Protein AF-A0A0G0Q7H5-F1 (afdb_monomer_lite)

Secondary structure (DSSP, 8-state):
-B--HHHHHHHHHHHHHHHHHTPPEEEE--B---EEE-TTS-EEE--SSS-EEEE-TTS-EEEE-HHHHHHHHHHHTHHHHHHHHTT--EEEEEEE-GGGGGSSSS------HHHHHHHHHHHHHHHHHTT-EEEEEEHHHHH--GGGSHHHHHHHHHHHTT-SEETTEEHHHHHHHHHHHHHHHHH-TTS-GGGGSHHHHHHHHHHHHHHHHHHHHHHHHHHHHTT-SEEEEEEETT-HHHHHHHHT-TTEEEEEE-

Foldseek 3Di:
DDFDPLLVVLVVQLQVLCVVPVFAAEEEEEDEFDWFAACVRDIATPLALAFDWGQFVVRDIDTDHSVVVLVVVVQSCVVVLVSQQVPRAYEYEYEYALLLLVLDPDDSPHDNPSNQVNVQVSVCVVCVVRRYHYDYHHCCVQLNNLVPDPQLVVLLVCLVVLPQDDLNDGVVNLLVQLVVLLVVQCPDPRHDPVSNDSVNSSSSSSNLLSSLLSSLVSQVVVCVVVVGSAYEYEDEQVPPSSCSNNVSNVRYRYHYDD

pLDDT: mean 84.96, std 10.07, range [47.44, 97.0]

Structure (mmCIF, N/CA/C/O backbone):
data_AF-A0A0G0Q7H5-F1
#
_entry.id   AF-A0A0G0Q7H5-F1
#
loop_
_atom_site.group_PDB
_atom_site.id
_atom_site.type_symbol
_atom_site.label_atom_id
_atom_site.label_alt_id
_atom_site.label_comp_id
_atom_site.label_asym_id
_atom_site.label_entity_id
_atom_site.label_seq_id
_atom_site.pdbx_PDB_ins_code
_atom_site.Cartn_x
_atom_site.Cartn_y
_atom_site.Cartn_z
_atom_site.occupancy
_atom_site.B_iso_or_equiv
_atom_site.auth_seq_id
_atom_site.auth_comp_id
_atom_site.auth_asym_id
_atom_site.auth_atom_id
_atom_site.pdbx_PDB_model_num
ATOM 1 N N . MET A 1 1 ? 5.242 -9.799 12.263 1.00 65.06 1 MET A N 1
ATOM 2 C CA . MET A 1 1 ? 4.927 -8.368 12.109 1.00 65.06 1 MET A CA 1
ATOM 3 C C . MET A 1 1 ? 5.777 -7.555 13.061 1.00 65.06 1 MET A C 1
ATOM 5 O O . MET A 1 1 ? 5.968 -7.982 14.195 1.00 65.06 1 MET A O 1
ATOM 9 N N . GLU A 1 2 ? 6.301 -6.429 12.594 1.00 70.69 2 GLU A N 1
ATOM 10 C CA . GLU A 1 2 ? 7.141 -5.504 13.360 1.00 70.69 2 GLU A CA 1
ATOM 11 C C . GLU A 1 2 ? 6.500 -4.104 13.326 1.00 70.69 2 GLU A C 1
ATOM 13 O O . GLU A 1 2 ? 5.853 -3.741 12.347 1.00 70.69 2 GLU A O 1
ATOM 18 N N . PHE A 1 3 ? 6.628 -3.343 14.415 1.00 66.31 3 PHE A N 1
ATOM 19 C CA . PHE A 1 3 ? 6.167 -1.954 14.526 1.00 66.31 3 PHE A CA 1
ATOM 20 C C . PHE A 1 3 ? 7.372 -1.070 14.833 1.00 66.31 3 PHE A C 1
ATOM 22 O O . PHE A 1 3 ? 8.252 -1.482 15.597 1.00 66.31 3 PHE A O 1
ATOM 29 N N . THR A 1 4 ? 7.372 0.181 14.371 1.00 65.00 4 THR A N 1
ATOM 30 C CA . THR A 1 4 ? 8.245 1.181 14.995 1.00 65.00 4 THR A CA 1
ATOM 31 C C . THR A 1 4 ? 7.765 1.419 16.442 1.00 65.00 4 THR A C 1
ATOM 33 O O . THR A 1 4 ? 6.553 1.433 16.695 1.00 65.00 4 THR A O 1
ATOM 36 N N . PRO A 1 5 ? 8.664 1.584 17.436 1.00 62.31 5 PRO A N 1
ATOM 37 C CA . PRO A 1 5 ? 8.265 1.662 18.847 1.00 62.31 5 PRO A CA 1
ATOM 38 C C . PRO A 1 5 ? 7.214 2.740 19.158 1.00 62.31 5 PRO A C 1
ATOM 40 O O . PRO A 1 5 ? 6.341 2.522 19.995 1.00 62.31 5 PRO A O 1
ATOM 43 N N . SER A 1 6 ? 7.254 3.880 18.459 1.00 67.81 6 SER A N 1
ATOM 44 C CA . SER A 1 6 ? 6.277 4.968 18.607 1.00 67.81 6 SER A CA 1
ATOM 45 C C . SER A 1 6 ? 4.910 4.644 17.995 1.00 67.81 6 SER A C 1
ATOM 47 O O . SER A 1 6 ? 3.891 5.099 18.512 1.00 67.81 6 SER A O 1
ATOM 49 N N . LYS A 1 7 ? 4.858 3.839 16.927 1.00 85.38 7 LYS A N 1
ATOM 50 C CA . LYS A 1 7 ? 3.608 3.450 16.258 1.00 85.38 7 LYS A CA 1
ATOM 51 C C . LYS A 1 7 ? 2.936 2.243 16.901 1.00 85.38 7 LYS A C 1
ATOM 53 O O . LYS A 1 7 ? 1.718 2.118 16.804 1.00 85.38 7 LYS A O 1
ATOM 58 N N . LYS A 1 8 ? 3.689 1.410 17.628 1.00 87.81 8 LYS A N 1
ATOM 59 C CA . LYS A 1 8 ? 3.124 0.319 18.436 1.00 87.81 8 LYS A CA 1
ATOM 60 C C . LYS A 1 8 ? 2.164 0.846 19.505 1.00 87.81 8 LYS A C 1
ATOM 62 O O . LYS A 1 8 ? 1.015 0.424 19.543 1.00 87.81 8 LYS A O 1
ATOM 67 N N . ALA A 1 9 ? 2.616 1.800 20.322 1.00 89.56 9 ALA A N 1
ATOM 68 C CA . ALA A 1 9 ? 1.793 2.387 21.383 1.00 89.56 9 ALA A CA 1
ATOM 69 C C . ALA A 1 9 ? 0.537 3.081 20.822 1.00 89.56 9 ALA A C 1
ATOM 71 O O . ALA A 1 9 ? -0.543 3.003 21.406 1.00 89.56 9 ALA A O 1
ATOM 72 N N . LEU A 1 10 ? 0.670 3.720 19.654 1.00 92.81 10 LEU A N 1
ATOM 73 C CA . LEU A 1 10 ? -0.456 4.311 18.936 1.00 92.81 10 LEU A CA 1
ATOM 74 C C . LEU A 1 10 ? -1.485 3.248 18.532 1.00 92.81 10 LEU A C 1
ATOM 76 O O . LEU A 1 10 ? -2.667 3.390 18.834 1.00 92.81 10 LEU A O 1
ATOM 80 N N . PHE A 1 11 ? -1.043 2.156 17.910 1.00 94.00 11 PHE A N 1
ATOM 81 C CA . PHE A 1 11 ? -1.936 1.073 17.512 1.00 94.00 11 PHE A CA 1
ATOM 82 C C . PHE A 1 11 ? -2.615 0.388 18.705 1.00 94.00 11 PHE A C 1
ATOM 84 O O . PHE A 1 11 ? -3.816 0.135 18.669 1.00 94.00 11 PHE A O 1
ATOM 91 N N . GLU A 1 12 ? -1.878 0.152 19.793 1.00 93.94 12 GLU A N 1
ATOM 92 C CA . GLU A 1 12 ? -2.443 -0.370 21.042 1.00 93.94 12 GLU A CA 1
ATOM 93 C C . GLU A 1 12 ? -3.555 0.548 21.562 1.00 93.94 12 GLU A C 1
ATOM 95 O O . GLU A 1 12 ? -4.641 0.073 21.890 1.00 93.94 12 GLU A O 1
ATOM 100 N N . SER A 1 13 ? -3.339 1.869 21.559 1.00 94.94 13 SER A N 1
ATOM 101 C CA . SER A 1 13 ? -4.368 2.835 21.967 1.00 94.94 13 SER A CA 1
ATOM 102 C C . SER A 1 13 ? -5.628 2.784 21.095 1.00 94.94 13 SER A C 1
ATOM 104 O O . SER A 1 13 ? -6.731 2.908 21.626 1.00 94.94 13 SER A O 1
ATOM 106 N N . TYR A 1 14 ? -5.489 2.522 19.790 1.00 95.75 14 TYR A N 1
ATOM 107 C CA . TYR A 1 14 ? -6.627 2.323 18.888 1.00 95.75 14 TYR A CA 1
ATOM 108 C C . TYR A 1 14 ? -7.411 1.062 19.228 1.00 95.75 14 TYR A C 1
ATOM 110 O O . TYR A 1 14 ? -8.638 1.107 19.263 1.00 95.75 14 TYR A O 1
ATOM 118 N N . ILE A 1 15 ? -6.720 -0.036 19.547 1.00 96.31 15 ILE A N 1
ATOM 119 C CA . ILE A 1 15 ? -7.364 -1.278 19.989 1.00 96.31 15 ILE A CA 1
ATOM 120 C C . ILE A 1 15 ? -8.154 -1.038 21.282 1.00 96.31 15 ILE A C 1
ATOM 122 O O . ILE A 1 15 ? -9.326 -1.404 21.364 1.00 96.31 15 ILE A O 1
ATOM 126 N N . TYR A 1 16 ? -7.552 -0.378 22.277 1.00 96.12 16 TYR A N 1
ATOM 127 C CA . TYR A 1 16 ? -8.248 -0.051 23.525 1.00 96.12 16 TYR A CA 1
ATOM 128 C C . TYR A 1 16 ? -9.466 0.845 23.285 1.00 96.12 16 TYR A C 1
ATOM 130 O O . TYR A 1 16 ? -10.541 0.584 23.822 1.00 96.12 16 TYR A O 1
ATOM 138 N N . HIS A 1 17 ? -9.321 1.890 22.467 1.00 95.56 17 HIS A N 1
ATOM 139 C CA . HIS A 1 17 ? -10.422 2.795 22.155 1.00 95.56 17 HIS A CA 1
ATOM 140 C C . HIS A 1 17 ? -11.560 2.087 21.409 1.00 95.56 17 HIS A C 1
ATOM 142 O O . HIS A 1 17 ? -12.730 2.315 21.718 1.00 95.56 17 HIS A O 1
ATOM 148 N N . SER A 1 18 ? -11.218 1.186 20.488 1.00 97.00 18 SER A N 1
ATOM 149 C CA . SER A 1 18 ? -12.162 0.362 19.736 1.00 97.00 18 SER A CA 1
ATOM 150 C C . SER A 1 18 ? -13.018 -0.505 20.654 1.00 97.00 18 SER A C 1
ATOM 152 O O . SER A 1 18 ? -14.242 -0.437 20.590 1.00 97.00 18 SER A O 1
ATOM 154 N N . LEU A 1 19 ? -12.393 -1.220 21.592 1.00 95.62 19 LEU A N 1
ATOM 155 C CA . LEU A 1 19 ? -13.105 -2.052 22.568 1.00 95.62 19 LEU A CA 1
ATOM 156 C C . LEU A 1 19 ? -14.008 -1.238 23.508 1.00 95.62 19 LEU A C 1
ATOM 158 O O . LEU A 1 19 ? -15.060 -1.717 23.918 1.00 95.62 19 LEU A O 1
ATOM 162 N N . LEU A 1 20 ? -13.610 -0.012 23.864 1.00 96.44 20 LEU A N 1
ATOM 163 C CA . LEU A 1 20 ? -14.388 0.853 24.759 1.00 96.44 20 LEU A CA 1
ATOM 164 C C . LEU A 1 20 ? -15.588 1.519 24.079 1.00 96.44 20 LEU A C 1
ATOM 166 O O . LEU A 1 20 ? -16.558 1.855 24.755 1.00 96.44 20 LEU A O 1
ATOM 170 N N . THR A 1 21 ? -15.500 1.771 22.773 1.00 95.38 21 THR A N 1
ATOM 171 C CA . THR A 1 21 ? -16.494 2.565 22.030 1.00 95.38 21 THR A CA 1
ATOM 172 C C . THR A 1 21 ? -17.272 1.775 20.987 1.00 95.38 21 THR A C 1
ATOM 174 O O . THR A 1 21 ? -18.175 2.336 20.374 1.00 95.38 21 THR A O 1
ATOM 177 N N . ASP A 1 22 ? -16.928 0.502 20.787 1.00 95.00 22 ASP A N 1
ATOM 178 C CA . ASP A 1 22 ? -17.455 -0.368 19.729 1.00 95.00 22 ASP A CA 1
ATOM 179 C C . ASP A 1 22 ? -17.264 0.207 18.308 1.00 95.00 22 ASP A C 1
ATOM 181 O O . ASP A 1 22 ? -17.992 -0.097 17.364 1.00 95.00 22 ASP A O 1
ATOM 185 N N . LYS A 1 23 ? -16.255 1.070 18.141 1.00 95.81 23 LYS A N 1
ATOM 186 C CA . LYS A 1 23 ? -15.866 1.638 16.845 1.00 95.81 23 LYS A CA 1
ATOM 187 C C . LYS A 1 23 ? -14.756 0.802 16.222 1.00 95.81 23 LYS A C 1
ATOM 189 O O . LYS A 1 23 ? -13.846 0.389 16.941 1.00 95.81 23 LYS A O 1
ATOM 194 N N . PRO A 1 24 ? -14.758 0.569 14.900 1.00 96.44 24 PRO A N 1
ATOM 195 C CA . PRO A 1 24 ? -13.752 -0.275 14.277 1.00 96.44 24 PRO A CA 1
ATOM 196 C C . PRO A 1 24 ? -12.367 0.371 14.272 1.00 96.44 24 PRO A C 1
ATOM 198 O O . PRO A 1 24 ? -12.248 1.584 14.115 1.00 96.44 24 PRO A O 1
ATOM 201 N N . VAL A 1 25 ? -11.310 -0.434 14.377 1.00 97.00 25 VAL A N 1
ATOM 202 C CA . VAL A 1 25 ? -9.982 -0.032 13.892 1.00 97.00 25 VAL A CA 1
ATOM 203 C C . VAL A 1 25 ? -9.930 -0.323 12.396 1.00 97.00 25 VAL A C 1
ATOM 205 O O . VAL A 1 25 ? -10.145 -1.465 11.979 1.00 97.00 25 VAL A O 1
ATOM 208 N N . ARG A 1 26 ? -9.637 0.698 11.584 1.00 96.81 26 ARG A N 1
ATOM 209 C CA . ARG A 1 26 ? -9.474 0.521 10.140 1.00 96.81 26 ARG A CA 1
ATOM 210 C C . ARG A 1 26 ? -8.042 0.130 9.803 1.00 96.81 26 ARG A C 1
ATOM 212 O O . ARG A 1 26 ? -7.109 0.859 10.131 1.00 96.81 26 ARG A O 1
ATOM 219 N N . ILE A 1 27 ? -7.872 -0.981 9.098 1.00 95.88 27 ILE A N 1
ATOM 220 C CA . ILE A 1 27 ? -6.575 -1.465 8.628 1.00 95.88 27 ILE A CA 1
ATOM 221 C C . ILE A 1 27 ? -6.550 -1.407 7.100 1.00 95.88 27 ILE A C 1
ATOM 223 O O . ILE A 1 27 ? -7.353 -2.055 6.432 1.00 95.88 27 ILE A O 1
ATOM 227 N N . TYR A 1 28 ? -5.622 -0.633 6.548 1.00 95.00 28 TYR A N 1
ATOM 228 C CA . TYR A 1 28 ? -5.333 -0.616 5.121 1.00 95.00 28 TYR A CA 1
ATOM 229 C C . TYR A 1 28 ? -4.336 -1.722 4.781 1.00 95.00 28 TYR A C 1
ATOM 231 O O . TYR A 1 28 ? -3.244 -1.755 5.348 1.00 95.00 28 TYR A O 1
ATOM 239 N N . ILE A 1 29 ? -4.711 -2.609 3.859 1.00 94.00 29 ILE A N 1
ATOM 240 C CA . ILE A 1 29 ? -3.848 -3.681 3.339 1.00 94.00 29 ILE A CA 1
ATOM 241 C C . ILE A 1 29 ? -3.757 -3.517 1.816 1.00 94.00 29 ILE A C 1
ATOM 243 O O . ILE A 1 29 ? -4.637 -3.999 1.101 1.00 94.00 29 ILE A O 1
ATOM 247 N N . PRO A 1 30 ? -2.772 -2.758 1.304 1.00 91.50 30 PRO A N 1
ATOM 248 C CA . PRO A 1 30 ? -2.626 -2.525 -0.129 1.00 91.50 30 PRO A CA 1
ATOM 249 C C . PRO A 1 30 ? -2.354 -3.817 -0.903 1.00 91.50 30 PRO A C 1
ATOM 251 O O . PRO A 1 30 ? -1.502 -4.604 -0.511 1.00 91.50 30 PRO A O 1
ATOM 254 N N . ILE A 1 31 ? -3.037 -4.005 -2.033 1.00 90.12 31 ILE A N 1
ATOM 255 C CA . ILE A 1 31 ? -2.877 -5.171 -2.909 1.00 90.12 31 ILE A CA 1
ATOM 256 C C . ILE A 1 31 ? -2.237 -4.721 -4.219 1.00 90.12 31 ILE A C 1
ATOM 258 O O . ILE A 1 31 ? -2.867 -4.060 -5.049 1.00 90.12 31 ILE A O 1
ATOM 262 N N . CYS A 1 32 ? -0.979 -5.099 -4.427 1.00 84.31 32 CYS A N 1
ATOM 263 C CA . CYS A 1 32 ? -0.274 -4.818 -5.674 1.00 84.31 32 CYS A CA 1
ATOM 264 C C . CYS A 1 32 ? -0.842 -5.637 -6.842 1.00 84.31 32 CYS A C 1
ATOM 266 O O . CYS A 1 32 ? -1.148 -6.828 -6.717 1.00 84.31 32 CYS A O 1
ATOM 268 N N . LEU A 1 33 ? -0.915 -5.014 -8.020 1.00 81.88 33 LEU A N 1
ATOM 269 C CA . LEU A 1 33 ? -1.339 -5.699 -9.236 1.00 81.88 33 LEU A CA 1
ATOM 270 C C . LEU A 1 33 ? -0.295 -6.722 -9.676 1.00 81.88 33 LEU A C 1
ATOM 272 O O . LEU A 1 33 ? 0.876 -6.411 -9.926 1.00 81.88 33 LEU A O 1
ATOM 276 N N . ARG A 1 34 ? -0.740 -7.962 -9.875 1.00 75.81 34 ARG A N 1
ATOM 277 C CA . ARG A 1 34 ? 0.121 -8.996 -10.439 1.00 75.81 34 ARG A CA 1
ATOM 278 C C . ARG A 1 34 ? 0.167 -8.859 -11.943 1.00 75.81 34 ARG A C 1
ATOM 280 O O . ARG A 1 34 ? -0.813 -9.120 -12.633 1.00 75.81 34 ARG A O 1
ATOM 287 N N . HIS A 1 35 ? 1.345 -8.533 -12.448 1.00 75.38 35 HIS A N 1
ATOM 288 C CA . HIS A 1 35 ? 1.594 -8.500 -13.876 1.00 75.38 35 HIS A CA 1
ATOM 289 C C . HIS A 1 35 ? 2.693 -9.479 -14.299 1.00 75.38 35 HIS A C 1
ATOM 291 O O . HIS A 1 35 ? 3.482 -10.000 -13.497 1.00 75.38 35 HIS A O 1
ATOM 297 N N . TYR A 1 36 ? 2.712 -9.785 -15.586 1.00 74.50 36 TYR A N 1
ATOM 298 C CA . TYR A 1 36 ? 3.775 -10.512 -16.265 1.00 74.50 36 TYR A CA 1
ATOM 299 C C . TYR A 1 36 ? 4.034 -9.872 -17.630 1.00 74.50 36 TYR A C 1
ATOM 301 O O . TYR A 1 36 ? 3.254 -9.035 -18.083 1.00 74.50 36 TYR A O 1
ATOM 309 N N . TYR A 1 37 ? 5.138 -10.264 -18.261 1.00 74.06 37 TYR A N 1
ATOM 310 C CA . TYR A 1 37 ? 5.452 -9.902 -19.639 1.00 74.06 37 TYR A CA 1
ATOM 311 C C . TYR A 1 37 ? 5.327 -11.155 -20.497 1.00 74.06 37 TYR A C 1
ATOM 313 O O . TYR A 1 37 ? 5.905 -12.193 -20.160 1.00 74.06 37 TYR A O 1
ATOM 321 N N . ASP A 1 38 ? 4.525 -11.078 -21.554 1.00 72.69 38 ASP A N 1
ATOM 322 C CA . ASP A 1 38 ? 4.390 -12.174 -22.510 1.00 72.69 38 ASP A CA 1
ATOM 323 C C . ASP A 1 38 ? 5.581 -12.218 -23.486 1.00 72.69 38 ASP A C 1
ATOM 325 O O . ASP A 1 38 ? 6.506 -11.405 -23.417 1.00 72.69 38 ASP A O 1
ATOM 329 N N . SER A 1 39 ? 5.584 -13.183 -24.408 1.00 72.81 39 SER A N 1
ATOM 330 C CA . SER A 1 39 ? 6.667 -13.367 -25.383 1.00 72.81 39 SER A CA 1
ATOM 331 C C . SER A 1 39 ? 6.856 -12.195 -26.354 1.00 72.81 39 SER A C 1
ATOM 333 O O . SER A 1 39 ? 7.874 -12.147 -27.039 1.00 72.81 39 SER A O 1
ATOM 335 N N . THR A 1 40 ? 5.901 -11.263 -26.440 1.00 72.81 40 THR A N 1
ATOM 336 C CA . THR A 1 40 ? 6.038 -10.021 -27.222 1.00 72.81 40 THR A CA 1
ATOM 337 C C . THR A 1 40 ? 6.617 -8.868 -26.402 1.00 72.81 40 THR A C 1
ATOM 339 O O . THR A 1 40 ? 6.921 -7.809 -26.944 1.00 72.81 40 THR A O 1
ATOM 342 N N . GLY A 1 41 ? 6.814 -9.075 -25.097 1.00 69.75 41 GLY A N 1
ATOM 343 C CA . GLY A 1 41 ? 7.207 -8.033 -24.156 1.00 69.75 41 GLY A CA 1
ATOM 344 C C . GLY A 1 41 ? 6.056 -7.135 -23.721 1.00 69.75 41 GLY A C 1
ATOM 345 O O . GLY A 1 41 ? 6.300 -6.162 -23.005 1.00 69.75 41 GLY A O 1
ATOM 346 N N . GLU A 1 42 ? 4.818 -7.464 -24.096 1.00 72.88 42 GLU A N 1
ATOM 347 C CA . GLU A 1 42 ? 3.638 -6.761 -23.613 1.00 72.88 42 GLU A CA 1
ATOM 348 C C . GLU A 1 42 ? 3.321 -7.163 -22.174 1.00 72.88 42 GLU A C 1
ATOM 350 O O . GLU A 1 42 ? 3.382 -8.334 -21.784 1.00 72.88 42 GLU A O 1
ATOM 355 N N . ARG A 1 43 ? 2.977 -6.155 -21.368 1.00 73.62 43 ARG A N 1
ATOM 356 C CA . ARG A 1 43 ? 2.548 -6.353 -19.989 1.00 73.62 43 ARG A CA 1
ATOM 357 C C . ARG A 1 43 ? 1.116 -6.868 -19.972 1.00 73.62 43 ARG A C 1
ATOM 359 O O . ARG A 1 43 ? 0.243 -6.352 -20.663 1.00 73.62 43 ARG A O 1
ATOM 366 N N . ARG A 1 44 ? 0.860 -7.823 -19.094 1.00 74.38 44 ARG A N 1
ATOM 367 C CA . ARG A 1 44 ? -0.451 -8.428 -18.884 1.00 74.38 44 ARG A CA 1
ATOM 368 C C . ARG A 1 44 ? -0.718 -8.547 -17.391 1.00 74.38 44 ARG A C 1
ATOM 370 O O . ARG A 1 44 ? 0.213 -8.822 -16.634 1.00 74.38 44 ARG A O 1
ATOM 377 N N . ILE A 1 45 ? -1.961 -8.328 -16.973 1.00 75.50 45 ILE A N 1
ATOM 378 C CA . ILE A 1 45 ? -2.400 -8.553 -15.591 1.00 75.50 45 ILE A CA 1
ATOM 379 C C . ILE A 1 45 ? -2.928 -9.978 -15.479 1.00 75.50 45 ILE A C 1
ATOM 381 O O . ILE A 1 45 ? -3.568 -10.487 -16.396 1.00 75.50 45 ILE A O 1
ATOM 385 N N . ILE A 1 46 ? -2.626 -10.629 -14.363 1.00 75.25 46 ILE A N 1
ATOM 386 C CA . ILE A 1 46 ? -3.217 -11.921 -14.022 1.00 75.25 46 ILE A CA 1
ATOM 387 C C . ILE A 1 46 ? -4.602 -11.624 -13.447 1.00 75.25 46 ILE A C 1
ATOM 389 O O . ILE A 1 46 ? -4.697 -11.174 -12.308 1.00 75.25 46 ILE A O 1
ATOM 393 N N . ALA A 1 47 ? -5.641 -11.780 -14.268 1.00 68.19 47 ALA A N 1
ATOM 394 C CA . ALA A 1 47 ? -7.006 -11.352 -13.955 1.00 68.19 47 ALA A CA 1
ATOM 395 C C . ALA A 1 47 ? -7.776 -12.368 -13.097 1.00 68.19 47 ALA A C 1
ATOM 397 O O . ALA A 1 47 ? -8.525 -11.993 -12.193 1.00 68.19 47 ALA A O 1
ATOM 398 N N . ASP A 1 48 ? -7.563 -13.658 -13.342 1.00 67.56 48 ASP A N 1
ATOM 399 C CA . ASP A 1 48 ? -8.181 -14.738 -12.595 1.00 67.56 48 ASP A CA 1
ATOM 400 C C . ASP A 1 48 ? -7.217 -15.258 -11.523 1.00 67.56 48 ASP A C 1
ATOM 402 O O . ASP A 1 48 ? -6.036 -15.493 -11.772 1.00 67.56 48 ASP A O 1
ATOM 406 N N . LEU A 1 49 ? -7.704 -15.441 -10.291 1.00 74.75 49 LEU A N 1
ATOM 407 C CA . LEU A 1 49 ? -6.943 -16.004 -9.162 1.00 74.75 49 LEU A CA 1
ATOM 408 C C . LEU A 1 49 ? -6.684 -17.512 -9.346 1.00 74.75 49 LEU A C 1
ATOM 410 O O . LEU A 1 49 ? -6.905 -18.319 -8.446 1.00 74.75 49 LEU A O 1
ATOM 414 N N . LYS A 1 50 ? -6.240 -17.900 -10.542 1.00 79.62 50 LYS A N 1
ATOM 415 C CA . LYS A 1 50 ? -5.968 -19.259 -10.998 1.00 79.62 50 LYS A CA 1
ATOM 416 C C . LYS A 1 50 ? -4.510 -19.399 -11.411 1.00 79.62 50 LYS A C 1
ATOM 418 O O . LYS A 1 50 ? -3.772 -18.425 -11.571 1.00 79.62 50 LYS A O 1
ATOM 423 N N . ASP A 1 51 ? -4.080 -20.650 -11.539 1.00 82.56 51 ASP A N 1
ATOM 424 C CA . ASP A 1 51 ? -2.764 -20.952 -12.082 1.00 82.56 51 ASP A CA 1
ATOM 425 C C . ASP A 1 51 ? -2.646 -20.361 -13.484 1.00 82.56 51 ASP A C 1
ATOM 427 O O . ASP A 1 51 ? -3.397 -20.703 -14.396 1.00 82.56 51 ASP A O 1
ATOM 431 N N . PHE A 1 52 ? -1.683 -19.462 -13.638 1.00 80.06 52 PHE A N 1
ATOM 432 C CA . PHE A 1 52 ? -1.545 -18.674 -14.842 1.00 80.06 52 PHE A CA 1
ATOM 433 C C . PHE A 1 52 ? -0.376 -19.184 -15.686 1.00 80.06 52 PHE A C 1
ATOM 435 O O . PHE A 1 52 ? 0.774 -19.207 -15.234 1.00 80.06 52 PHE A O 1
ATOM 442 N N . HIS A 1 53 ? -0.675 -19.593 -16.919 1.00 83.62 53 HIS A N 1
ATOM 443 C CA . HIS A 1 53 ? 0.279 -20.176 -17.859 1.00 83.62 53 HIS A CA 1
ATOM 444 C C . HIS A 1 53 ? 0.653 -19.162 -18.941 1.00 83.62 53 HIS A C 1
ATOM 446 O O . HIS A 1 53 ? -0.219 -18.640 -19.631 1.00 83.62 53 HIS A O 1
ATOM 452 N N . TYR A 1 54 ? 1.949 -18.919 -19.143 1.00 79.75 54 TYR A N 1
ATOM 453 C CA . TYR A 1 54 ? 2.420 -18.032 -20.208 1.00 79.75 54 TYR A CA 1
ATOM 454 C C . TYR A 1 54 ? 3.781 -18.433 -20.760 1.00 79.75 54 TYR A C 1
ATOM 456 O O . TYR A 1 54 ? 4.545 -19.171 -20.138 1.00 79.75 54 TYR A O 1
ATOM 464 N N . ARG A 1 55 ? 4.082 -17.910 -21.952 1.00 78.75 55 ARG A N 1
ATOM 465 C CA . ARG A 1 55 ? 5.431 -17.926 -22.518 1.00 78.75 55 ARG A CA 1
ATOM 466 C C . ARG A 1 55 ? 6.151 -16.649 -22.110 1.00 78.75 55 ARG A C 1
ATOM 468 O O . ARG A 1 55 ? 5.639 -15.562 -22.370 1.00 78.75 55 ARG A O 1
ATOM 475 N N . ASN A 1 56 ? 7.306 -16.785 -21.468 1.00 78.88 56 ASN A N 1
ATOM 476 C CA . ASN A 1 56 ? 8.139 -15.642 -21.100 1.00 78.88 56 ASN A CA 1
ATOM 477 C C . ASN A 1 56 ? 8.917 -15.085 -22.311 1.00 78.88 56 ASN A C 1
ATOM 479 O O . ASN A 1 56 ? 8.840 -15.621 -23.419 1.00 78.88 56 ASN A O 1
ATOM 483 N N . LEU A 1 57 ? 9.705 -14.028 -22.086 1.00 70.44 57 LEU A N 1
ATOM 484 C CA . LEU A 1 57 ? 10.542 -13.378 -23.108 1.00 70.44 57 LEU A CA 1
ATOM 485 C C . LEU A 1 57 ? 11.536 -14.324 -23.800 1.00 70.44 57 LEU A C 1
ATOM 487 O O . LEU A 1 57 ? 11.891 -14.103 -24.953 1.00 70.44 57 LEU A O 1
ATOM 491 N N . ASN A 1 58 ? 11.955 -15.391 -23.117 1.00 77.38 58 ASN A N 1
ATOM 492 C CA . ASN A 1 58 ? 12.893 -16.383 -23.644 1.00 77.38 58 ASN A CA 1
ATOM 493 C C . ASN A 1 58 ? 12.177 -17.551 -24.354 1.00 77.38 58 ASN A C 1
ATOM 495 O O . ASN A 1 58 ? 12.814 -18.536 -24.723 1.00 77.38 58 ASN A O 1
ATOM 499 N N . GLY A 1 59 ? 10.850 -17.482 -24.519 1.00 78.88 59 GLY A N 1
ATOM 500 C CA . GLY A 1 59 ? 10.032 -18.538 -25.125 1.00 78.88 59 GLY A CA 1
ATOM 501 C C . GLY A 1 59 ? 9.772 -19.748 -24.218 1.00 78.88 59 GLY A C 1
ATOM 502 O O . GLY A 1 59 ? 9.127 -20.705 -24.648 1.00 78.88 59 GLY A O 1
ATOM 503 N N . GLY A 1 60 ? 10.234 -19.711 -22.967 1.00 83.44 60 GLY A N 1
ATOM 504 C CA . GLY A 1 60 ? 10.014 -20.749 -21.966 1.00 83.44 60 GLY A CA 1
ATOM 505 C C . GLY A 1 60 ? 8.578 -20.750 -21.440 1.00 83.44 60 GLY A C 1
ATOM 506 O O . GLY A 1 60 ? 7.973 -19.696 -21.238 1.00 83.44 60 GLY A O 1
ATOM 507 N N . SER A 1 61 ? 8.034 -21.945 -21.201 1.00 85.94 61 SER A N 1
ATOM 508 C CA . SER A 1 61 ? 6.720 -22.120 -20.576 1.00 85.94 61 SER A CA 1
ATOM 509 C C . SER A 1 61 ? 6.831 -21.929 -19.065 1.00 85.94 61 SER A C 1
ATOM 511 O O . SER A 1 61 ? 7.490 -22.717 -18.390 1.00 85.94 61 SER A O 1
ATOM 513 N N . VAL A 1 62 ? 6.157 -20.912 -18.531 1.00 84.31 62 VAL A N 1
ATOM 514 C CA . VAL A 1 62 ? 6.159 -20.565 -17.106 1.00 84.31 62 VAL A CA 1
ATOM 515 C C . VAL A 1 62 ? 4.745 -20.687 -16.539 1.00 84.31 62 VAL A C 1
ATOM 517 O O . VAL A 1 62 ? 3.767 -20.329 -17.195 1.00 84.31 62 VAL A O 1
ATOM 520 N N . VAL A 1 63 ? 4.641 -21.177 -15.300 1.00 84.25 63 VAL A N 1
ATOM 521 C CA . VAL A 1 63 ? 3.379 -21.254 -14.550 1.00 84.25 63 VAL A CA 1
ATOM 522 C C . VAL A 1 63 ? 3.507 -20.444 -13.267 1.00 84.25 63 VAL A C 1
ATOM 524 O O . VAL A 1 63 ? 4.339 -20.752 -12.414 1.00 84.25 63 VAL A O 1
ATOM 527 N N . LYS A 1 64 ? 2.673 -19.415 -13.106 1.00 78.31 64 LYS A N 1
ATOM 528 C CA . LYS A 1 64 ? 2.521 -18.693 -11.838 1.00 78.31 64 LYS A CA 1
ATOM 529 C C . LYS A 1 64 ? 1.386 -19.334 -11.047 1.00 78.31 64 LYS A C 1
ATOM 531 O O . LYS A 1 64 ? 0.231 -19.244 -11.445 1.00 78.31 64 LYS A O 1
ATOM 536 N N . LYS A 1 65 ? 1.723 -19.976 -9.925 1.00 80.31 65 LYS A N 1
ATOM 537 C CA . LYS A 1 65 ? 0.747 -20.639 -9.051 1.00 80.31 65 LYS A CA 1
ATOM 538 C C . LYS A 1 65 ? -0.108 -19.620 -8.298 1.00 80.31 65 LYS A C 1
ATOM 540 O O . LYS A 1 65 ? 0.451 -18.744 -7.632 1.00 80.31 65 LYS A O 1
ATOM 545 N N . ALA A 1 66 ? -1.433 -19.745 -8.372 1.00 81.06 66 ALA A N 1
ATOM 546 C CA . ALA A 1 66 ? -2.348 -18.873 -7.629 1.00 81.06 66 ALA A CA 1
ATOM 547 C C . ALA A 1 66 ? -2.288 -19.132 -6.125 1.00 81.06 66 ALA A C 1
ATOM 549 O O . ALA A 1 66 ? -2.239 -18.184 -5.347 1.00 81.06 66 ALA A O 1
ATOM 550 N N . GLY A 1 67 ? -2.189 -20.404 -5.721 1.00 82.56 67 GLY A N 1
ATOM 551 C CA . GLY A 1 67 ? -2.163 -20.788 -4.307 1.00 82.56 67 GLY A CA 1
ATOM 552 C C . GLY A 1 67 ? -1.050 -20.109 -3.502 1.00 82.56 67 GLY A C 1
ATOM 553 O O . GLY A 1 67 ? -1.271 -19.754 -2.354 1.00 82.56 67 GLY A O 1
ATOM 554 N N . LYS A 1 68 ? 0.114 -19.844 -4.114 1.00 81.56 68 LYS A N 1
ATOM 555 C CA . LYS A 1 68 ? 1.198 -19.102 -3.452 1.00 81.56 68 LYS A CA 1
ATOM 556 C C . LYS A 1 68 ? 0.800 -17.654 -3.146 1.00 81.56 68 LYS A C 1
ATOM 558 O O . LYS A 1 68 ? 1.061 -17.174 -2.057 1.00 81.56 68 LYS A O 1
ATOM 563 N N . PHE A 1 69 ? 0.163 -16.980 -4.096 1.00 83.06 69 PHE A N 1
ATOM 564 C CA . PHE A 1 69 ? -0.266 -15.596 -3.911 1.00 83.06 69 PHE A CA 1
ATOM 565 C C . PHE A 1 69 ? -1.406 -15.480 -2.897 1.00 83.06 69 PHE A C 1
ATOM 567 O O . PHE A 1 69 ? -1.381 -14.600 -2.050 1.00 83.06 69 PHE A O 1
ATOM 574 N N . LEU A 1 70 ? -2.383 -16.386 -2.961 1.00 87.50 70 LEU A N 1
ATOM 575 C CA . LEU A 1 70 ? -3.479 -16.418 -1.992 1.00 87.50 70 LEU A CA 1
ATOM 576 C C . LEU A 1 70 ? -2.974 -16.697 -0.572 1.00 87.50 70 LEU A C 1
ATOM 578 O O . LEU A 1 70 ? -3.476 -16.101 0.374 1.00 87.50 70 LEU A O 1
ATOM 582 N N . PHE A 1 71 ? -1.956 -17.549 -0.437 1.00 87.81 71 PHE A N 1
ATOM 583 C CA . PHE A 1 71 ? -1.272 -17.788 0.830 1.00 87.81 71 PHE A CA 1
ATOM 584 C C . PHE A 1 71 ? -0.565 -16.526 1.352 1.00 87.81 71 PHE A C 1
ATOM 586 O O . PHE A 1 71 ? -0.803 -16.135 2.489 1.00 87.81 71 PHE A O 1
ATOM 593 N N . GLU A 1 72 ? 0.237 -15.851 0.520 1.00 86.25 72 GLU A N 1
ATOM 594 C CA . GLU A 1 72 ? 0.908 -14.588 0.886 1.00 86.25 72 GLU A CA 1
ATOM 595 C C . GLU A 1 72 ? -0.117 -13.519 1.313 1.00 86.25 72 GLU A C 1
ATOM 597 O O . GLU A 1 72 ? 0.027 -12.884 2.357 1.00 86.25 72 GLU A O 1
ATOM 602 N N . LEU A 1 73 ? -1.217 -13.391 0.565 1.00 88.06 73 LEU A N 1
ATOM 603 C CA . LEU A 1 73 ? -2.317 -12.490 0.904 1.00 88.06 73 LEU A CA 1
ATOM 604 C C . LEU A 1 73 ? -2.981 -12.873 2.237 1.00 88.06 73 LEU A C 1
ATOM 606 O O . LEU A 1 73 ? -3.341 -12.010 3.029 1.00 88.06 73 LEU A O 1
ATOM 610 N N . GLU A 1 74 ? -3.152 -14.160 2.537 1.00 89.50 74 GLU A N 1
ATOM 611 C CA . GLU A 1 74 ? -3.707 -14.588 3.823 1.00 89.50 74 GLU A CA 1
ATOM 612 C C . GLU A 1 74 ? -2.819 -14.244 5.021 1.00 89.50 74 GLU A C 1
ATOM 614 O O . GLU A 1 74 ? -3.365 -13.991 6.105 1.00 89.50 74 GLU A O 1
ATOM 619 N N . GLU A 1 75 ? -1.496 -14.260 4.839 1.00 89.62 75 GLU A N 1
ATOM 620 C CA . GLU A 1 75 ? -0.515 -13.877 5.857 1.00 89.62 75 GLU A CA 1
ATOM 621 C C . GLU A 1 75 ? -0.568 -12.373 6.151 1.00 89.62 75 GLU A C 1
ATOM 623 O O . GLU A 1 75 ? -0.512 -11.974 7.317 1.00 89.62 75 GLU A O 1
ATOM 628 N N . GLU A 1 76 ? -0.782 -11.536 5.132 1.00 89.44 76 GLU A N 1
ATOM 629 C CA . GLU A 1 76 ? -0.980 -10.088 5.296 1.00 89.44 76 GLU A CA 1
ATOM 630 C C . GLU A 1 76 ? -2.193 -9.769 6.190 1.00 89.44 76 GLU A C 1
ATOM 632 O O . GLU A 1 76 ? -2.169 -8.847 7.009 1.00 89.44 76 GLU A O 1
ATOM 637 N N . PHE A 1 77 ? -3.241 -10.592 6.121 1.00 92.06 77 PHE A N 1
ATOM 638 C CA . PHE A 1 77 ? -4.456 -10.433 6.924 1.00 92.06 77 PHE A CA 1
ATOM 639 C C . PHE A 1 77 ? -4.348 -11.030 8.336 1.00 92.06 77 PHE A C 1
ATOM 641 O O . PHE A 1 77 ? -5.297 -10.920 9.117 1.00 92.06 77 PHE A O 1
ATOM 648 N N . ALA A 1 78 ? -3.221 -11.649 8.707 1.00 91.00 78 ALA A N 1
ATOM 649 C CA . ALA A 1 78 ? -3.087 -12.376 9.972 1.00 91.00 78 ALA A CA 1
ATOM 650 C C . ALA A 1 78 ? -3.410 -11.521 11.209 1.00 91.00 78 ALA A C 1
ATOM 652 O O . ALA A 1 78 ? -4.015 -12.021 12.158 1.00 91.00 78 ALA A O 1
ATOM 653 N N . ILE A 1 79 ? -3.070 -10.226 11.201 1.00 91.19 79 ILE A N 1
ATOM 654 C CA . ILE A 1 79 ? -3.373 -9.336 12.331 1.00 91.19 79 ILE A CA 1
ATOM 655 C C . ILE A 1 79 ? -4.859 -9.009 12.430 1.00 91.19 79 ILE A C 1
ATOM 657 O O . ILE A 1 79 ? -5.412 -9.056 13.524 1.00 91.19 79 ILE A O 1
ATOM 661 N N . ALA A 1 80 ? -5.525 -8.751 11.302 1.00 93.56 80 ALA A N 1
ATOM 662 C CA . ALA A 1 80 ? -6.966 -8.526 11.277 1.00 93.56 80 ALA A CA 1
ATOM 663 C C . ALA A 1 80 ? -7.717 -9.772 11.771 1.00 93.56 80 ALA A C 1
ATOM 665 O O . ALA A 1 80 ? -8.620 -9.651 12.596 1.00 93.56 80 ALA A O 1
ATOM 666 N N . LYS A 1 81 ? -7.279 -10.968 11.347 1.00 93.81 81 LYS A N 1
ATOM 667 C CA . LYS A 1 81 ? -7.815 -12.256 11.816 1.00 93.81 81 LYS A CA 1
ATOM 668 C C . LYS A 1 81 ? -7.647 -12.419 13.328 1.00 93.81 81 LYS A C 1
ATOM 670 O O . LYS A 1 81 ? -8.618 -12.691 14.027 1.00 93.81 81 LYS A O 1
ATOM 675 N N . ALA A 1 82 ? -6.433 -12.218 13.840 1.00 93.50 82 ALA A N 1
ATOM 676 C CA . ALA A 1 82 ? -6.145 -12.365 15.265 1.00 93.50 82 ALA A CA 1
ATOM 677 C C . ALA A 1 82 ? -6.950 -11.377 16.128 1.00 93.50 82 ALA A C 1
ATOM 679 O O . ALA A 1 82 ? -7.474 -11.756 17.172 1.00 93.50 82 ALA A O 1
ATOM 680 N N . LEU A 1 83 ? -7.084 -10.123 15.682 1.00 94.50 83 LEU A N 1
ATOM 681 C CA . LEU A 1 83 ? -7.850 -9.093 16.388 1.00 94.50 83 LEU A CA 1
ATOM 682 C C . LEU A 1 83 ? -9.363 -9.365 16.351 1.00 94.50 83 LEU A C 1
ATOM 684 O O . LEU A 1 83 ? -10.025 -9.256 17.384 1.00 94.50 83 LEU A O 1
ATOM 688 N N . GLY A 1 84 ? -9.901 -9.792 15.205 1.00 93.50 84 GLY A N 1
ATOM 689 C CA . GLY A 1 84 ? -11.309 -10.181 15.075 1.00 93.50 84 GLY A CA 1
ATOM 690 C C . GLY A 1 84 ? -11.685 -11.377 15.959 1.00 93.50 84 GLY A C 1
ATOM 691 O O . GLY A 1 84 ? -12.760 -11.392 16.562 1.00 93.50 84 GLY A O 1
ATOM 692 N N . GLN A 1 85 ? -10.774 -12.345 16.122 1.00 91.31 85 GLN A N 1
ATOM 693 C CA . GLN A 1 85 ? -10.958 -13.514 16.996 1.00 91.31 85 GLN A CA 1
ATOM 694 C C . GLN A 1 85 ? -11.052 -13.163 18.485 1.00 91.31 85 GLN A C 1
ATOM 696 O O . GLN A 1 85 ? -11.740 -13.860 19.230 1.00 91.31 85 GLN A O 1
ATOM 701 N N . ILE A 1 86 ? -10.388 -12.092 18.926 1.00 92.12 86 ILE A N 1
ATOM 702 C CA . ILE A 1 86 ? -10.465 -11.611 20.315 1.00 92.12 86 ILE A CA 1
ATOM 703 C C . ILE A 1 86 ? -11.553 -10.542 20.514 1.00 92.12 86 ILE A C 1
ATOM 705 O O . ILE A 1 86 ? -11.629 -9.935 21.580 1.00 92.12 86 ILE A O 1
ATOM 709 N N . GLY A 1 87 ? -12.401 -10.320 19.503 1.00 92.62 87 GLY A N 1
ATOM 710 C CA . GLY A 1 87 ? -13.569 -9.446 19.590 1.00 92.62 87 GLY A CA 1
ATOM 711 C C . GLY A 1 87 ? -13.286 -7.960 19.385 1.00 92.62 87 GLY A C 1
ATOM 712 O O . GLY A 1 87 ? -14.149 -7.149 19.701 1.00 92.62 87 GLY A O 1
ATOM 713 N N . VAL A 1 88 ? -12.116 -7.580 18.861 1.00 96.69 88 VAL A N 1
ATOM 714 C CA . VAL A 1 88 ? -11.870 -6.190 18.453 1.00 96.69 88 VAL A CA 1
ATOM 715 C C . VAL A 1 88 ? -12.652 -5.923 17.161 1.00 96.69 88 VAL A C 1
ATOM 717 O O . VAL A 1 88 ? -12.468 -6.663 16.192 1.00 96.69 88 VAL A O 1
ATOM 720 N N . PRO A 1 89 ? -13.499 -4.881 17.094 1.00 96.62 89 PRO A N 1
ATOM 721 C CA . PRO A 1 89 ? -14.123 -4.471 15.842 1.00 96.62 89 PRO A CA 1
ATOM 722 C C . PRO A 1 89 ? -13.057 -4.052 14.814 1.00 96.62 89 PRO A C 1
ATOM 724 O O . PRO A 1 89 ? -12.351 -3.061 15.001 1.00 96.62 89 PRO A O 1
ATOM 727 N N . ILE A 1 90 ? -12.923 -4.802 13.717 1.00 96.94 90 ILE A N 1
ATOM 728 C CA . ILE A 1 90 ? -11.952 -4.524 12.646 1.00 96.94 90 ILE A CA 1
ATOM 729 C C . ILE A 1 90 ? -12.665 -4.269 11.318 1.00 96.94 90 ILE A C 1
ATOM 731 O O . ILE A 1 90 ? -13.552 -5.022 10.905 1.00 96.94 90 ILE A O 1
ATOM 735 N N . GLU A 1 91 ? -12.212 -3.230 10.619 1.00 96.00 91 GLU A N 1
ATOM 736 C CA . GLU A 1 91 ? -12.545 -2.964 9.222 1.00 96.00 91 GLU A CA 1
ATOM 737 C C . GLU A 1 91 ? -11.265 -2.982 8.384 1.00 96.00 91 GLU A C 1
ATOM 739 O O . GLU A 1 91 ? -10.370 -2.163 8.571 1.00 96.00 91 GLU A O 1
ATOM 744 N N . VAL A 1 92 ? -11.169 -3.908 7.440 1.00 96.12 92 VAL A N 1
ATOM 745 C CA . VAL A 1 92 ? -10.086 -3.956 6.465 1.00 96.12 92 VAL A CA 1
ATOM 746 C C . VAL A 1 92 ? -10.530 -3.267 5.182 1.00 96.12 92 VAL A C 1
ATOM 748 O O . VAL A 1 92 ? -11.528 -3.655 4.574 1.00 96.12 92 VAL A O 1
ATOM 751 N N . VAL A 1 93 ? -9.745 -2.285 4.744 1.00 95.56 93 VAL A N 1
ATOM 752 C CA . VAL A 1 93 ? -9.841 -1.708 3.401 1.00 95.56 93 VAL A CA 1
ATOM 753 C C . VAL A 1 93 ? -8.622 -2.168 2.616 1.00 95.56 93 VAL A C 1
ATOM 755 O O . VAL A 1 93 ? -7.490 -1.847 2.967 1.00 95.56 93 VAL A O 1
ATOM 758 N N . ALA A 1 94 ? -8.854 -2.921 1.551 1.00 95.31 94 ALA A N 1
ATOM 759 C CA . ALA A 1 94 ? -7.822 -3.495 0.709 1.00 95.31 94 ALA A CA 1
ATOM 760 C C . ALA A 1 94 ? -7.786 -2.778 -0.650 1.00 95.31 94 ALA A C 1
ATOM 762 O O . ALA A 1 94 ? -8.492 -3.180 -1.582 1.00 95.31 94 ALA A O 1
ATOM 763 N N . PRO A 1 95 ? -7.038 -1.664 -0.769 1.00 94.00 95 PRO A N 1
ATOM 764 C CA . PRO A 1 95 ? -6.944 -0.943 -2.024 1.00 94.00 95 PRO A CA 1
ATOM 765 C C . PRO A 1 95 ? -6.081 -1.713 -3.021 1.00 94.00 95 PRO A C 1
ATOM 767 O O . PRO A 1 95 ? -4.930 -2.038 -2.739 1.00 94.00 95 PRO A O 1
ATOM 770 N N . ILE A 1 96 ? -6.614 -1.952 -4.213 1.00 92.56 96 ILE A N 1
ATOM 771 C CA . ILE A 1 96 ? -5.852 -2.451 -5.354 1.00 92.56 96 ILE A CA 1
ATOM 772 C C . ILE A 1 96 ? -5.037 -1.290 -5.905 1.00 92.56 96 ILE A C 1
ATOM 774 O O . ILE A 1 96 ? -5.609 -0.261 -6.260 1.00 92.56 96 ILE A O 1
ATOM 778 N N . MET A 1 97 ? -3.717 -1.452 -5.988 1.00 89.81 97 MET A N 1
ATOM 779 C CA . MET A 1 97 ? -2.752 -0.399 -6.339 1.00 89.81 97 MET A CA 1
ATOM 780 C C . MET A 1 97 ? -2.728 -0.092 -7.847 1.00 89.81 97 MET A C 1
ATOM 782 O O . MET A 1 97 ? -1.691 -0.042 -8.496 1.00 89.81 97 MET A O 1
ATOM 786 N N . ASP A 1 98 ? -3.901 0.122 -8.429 1.00 88.31 98 ASP A N 1
ATOM 787 C CA . ASP A 1 98 ? -4.118 0.386 -9.850 1.00 88.31 98 ASP A CA 1
ATOM 788 C C . ASP A 1 98 ? -3.580 1.728 -10.351 1.00 88.31 98 ASP A C 1
ATOM 790 O O . ASP A 1 98 ? -3.322 1.881 -11.545 1.00 88.31 98 ASP A O 1
ATOM 794 N N . HIS A 1 99 ? -3.293 2.673 -9.456 1.00 86.31 99 HIS A N 1
ATOM 795 C CA . HIS A 1 99 ? -2.539 3.876 -9.806 1.00 86.31 99 HIS A CA 1
ATOM 796 C C . HIS A 1 99 ? -1.110 3.562 -10.290 1.00 86.31 99 HIS A C 1
ATOM 798 O O . HIS A 1 99 ? -0.549 4.364 -11.038 1.00 86.31 99 HIS A O 1
ATOM 804 N N . GLU A 1 100 ? -0.532 2.400 -9.948 1.00 81.25 100 GLU A N 1
ATOM 805 C CA . GLU A 1 100 ? 0.754 1.938 -10.498 1.00 81.25 100 GLU A CA 1
ATOM 806 C C . GLU A 1 100 ? 0.692 1.750 -12.022 1.00 81.25 100 GLU A C 1
ATOM 808 O O . GLU A 1 100 ? 1.710 1.780 -12.706 1.00 81.25 100 GLU A O 1
ATOM 813 N N . LEU A 1 101 ? -0.499 1.600 -12.609 1.00 80.25 101 LEU A N 1
ATOM 814 C CA . LEU A 1 101 ? -0.638 1.536 -14.063 1.00 80.25 101 LEU A CA 1
ATOM 815 C C . LEU A 1 101 ? -0.337 2.883 -14.737 1.00 80.25 101 LEU A C 1
ATOM 817 O O . LEU A 1 101 ? 0.012 2.892 -15.916 1.00 80.25 101 LEU A O 1
ATOM 821 N N . LEU A 1 102 ? -0.413 4.000 -14.000 1.00 77.94 102 LEU A N 1
ATOM 822 C CA . LEU A 1 102 ? -0.145 5.353 -14.503 1.00 77.94 102 LEU A CA 1
ATOM 823 C C . LEU A 1 102 ? 1.349 5.695 -14.597 1.00 77.94 102 LEU A C 1
ATOM 825 O O . LEU A 1 102 ? 1.724 6.634 -15.299 1.00 77.94 102 LEU A O 1
ATOM 829 N N . THR A 1 103 ? 2.206 4.989 -13.862 1.00 67.56 103 THR A N 1
ATOM 830 C CA . THR A 1 103 ? 3.655 5.264 -13.781 1.00 67.56 103 THR A CA 1
ATOM 831 C C . THR A 1 103 ? 4.442 4.588 -14.910 1.00 67.56 103 THR A C 1
ATOM 833 O O . THR A 1 103 ? 5.605 4.914 -15.196 1.00 67.56 103 THR A O 1
ATOM 836 N N . LEU A 1 104 ? 3.790 3.663 -15.612 1.00 65.19 104 LEU A N 1
ATOM 837 C CA . LEU A 1 104 ? 4.416 2.722 -16.525 1.00 65.19 104 LEU A CA 1
ATOM 838 C C . LEU A 1 104 ? 4.254 3.147 -17.997 1.00 65.19 104 LEU A C 1
ATOM 840 O O . LEU A 1 104 ? 3.200 3.649 -18.382 1.00 65.19 104 LEU A O 1
ATOM 844 N N . PRO A 1 105 ? 5.280 2.951 -18.848 1.00 53.16 105 PRO A N 1
ATOM 845 C CA . PRO A 1 105 ? 5.175 3.232 -20.277 1.00 53.16 105 PRO A CA 1
ATOM 846 C C . PRO A 1 105 ? 4.270 2.206 -20.980 1.00 53.16 105 PRO A C 1
ATOM 848 O O . PRO A 1 105 ? 4.455 1.001 -20.810 1.00 53.16 105 PRO A O 1
ATOM 851 N N . GLY A 1 106 ? 3.324 2.686 -21.790 1.00 52.16 106 GLY A N 1
ATOM 852 C CA . GLY A 1 106 ? 2.354 1.865 -22.524 1.00 52.16 106 GLY A CA 1
ATOM 853 C C . GLY A 1 106 ? 0.921 2.372 -22.357 1.00 52.16 106 GLY A C 1
ATOM 854 O O . GLY A 1 106 ? 0.692 3.371 -21.678 1.00 52.16 106 GLY A O 1
ATOM 855 N N . ASP A 1 107 ? -0.032 1.696 -22.998 1.00 47.44 107 ASP A N 1
ATOM 856 C CA . ASP A 1 107 ? -1.449 2.053 -22.916 1.00 47.44 107 ASP A CA 1
ATOM 857 C C . ASP A 1 107 ? -1.993 1.734 -21.511 1.00 47.44 107 ASP A C 1
ATOM 859 O O . ASP A 1 107 ? -1.847 0.620 -20.998 1.00 47.44 107 ASP A O 1
ATOM 863 N N . SER A 1 108 ? -2.574 2.737 -20.853 1.00 56.03 108 SER A N 1
ATOM 864 C CA . SER A 1 108 ? -3.069 2.676 -19.469 1.00 56.03 108 SER A CA 1
ATOM 865 C C . SER A 1 108 ? -4.447 2.013 -19.349 1.00 56.03 108 SER A C 1
ATOM 867 O O . SER A 1 108 ? -5.042 2.004 -18.275 1.00 56.03 108 SER A O 1
ATOM 869 N N . SER A 1 109 ? -4.946 1.432 -20.439 1.00 61.06 109 SER A N 1
ATOM 870 C CA . SER A 1 109 ? -6.286 0.862 -20.598 1.00 61.06 109 SER A CA 1
ATOM 871 C C . SER A 1 109 ? -6.445 -0.555 -20.033 1.00 61.06 109 SER A C 1
ATOM 873 O O . SER A 1 109 ? -7.345 -1.286 -20.447 1.00 61.06 109 SER A O 1
ATOM 875 N N . VAL A 1 110 ? -5.585 -0.978 -19.099 1.00 67.69 110 VAL A N 1
ATOM 876 C CA . VAL A 1 110 ? -5.673 -2.339 -18.562 1.00 67.69 110 VAL A CA 1
ATOM 877 C C . VAL A 1 110 ? -6.869 -2.451 -17.621 1.00 67.69 110 VAL A C 1
ATOM 879 O O . VAL A 1 110 ? -6.871 -1.867 -16.540 1.00 67.69 110 VAL A O 1
ATOM 882 N N . ASP A 1 111 ? -7.870 -3.220 -18.040 1.00 76.50 111 ASP A N 1
ATOM 883 C CA . ASP A 1 111 ? -9.037 -3.543 -17.226 1.00 76.50 111 ASP A CA 1
ATOM 884 C C . ASP A 1 111 ? -8.637 -4.450 -16.051 1.00 76.50 111 ASP A C 1
ATOM 886 O O . ASP A 1 111 ? -8.056 -5.522 -16.235 1.00 76.50 111 ASP A O 1
ATOM 890 N N . ILE A 1 112 ? -8.938 -3.996 -14.835 1.00 83.88 112 ILE A N 1
ATOM 891 C CA . ILE A 1 112 ? -8.697 -4.726 -13.585 1.00 83.88 112 ILE A CA 1
ATOM 892 C C . ILE A 1 112 ? -9.989 -5.266 -12.970 1.00 83.88 112 ILE A C 1
ATOM 894 O O . ILE A 1 112 ? -9.941 -5.842 -11.888 1.00 83.88 112 ILE A O 1
ATOM 898 N N . SER A 1 113 ? -11.144 -5.069 -13.609 1.00 85.56 113 SER A N 1
ATOM 899 C CA . SER A 1 113 ? -12.459 -5.326 -13.008 1.00 85.56 113 SER A CA 1
ATOM 900 C C . SER A 1 113 ? -12.619 -6.776 -12.557 1.00 85.56 113 SER A C 1
ATOM 902 O O . SER A 1 113 ? -13.084 -7.029 -11.448 1.00 85.56 113 SER A O 1
ATOM 904 N N . GLU A 1 114 ? -12.175 -7.730 -13.380 1.00 85.81 114 GLU A N 1
ATOM 905 C CA . GLU A 1 114 ? -12.209 -9.158 -13.043 1.00 85.81 114 GLU A CA 1
ATOM 906 C C . GLU A 1 114 ? -11.272 -9.493 -11.870 1.00 85.81 114 GLU A C 1
ATOM 908 O O . GLU A 1 114 ? -11.674 -10.201 -10.947 1.00 85.81 114 GLU A O 1
ATOM 913 N N . PHE A 1 115 ? -10.060 -8.925 -11.847 1.00 87.38 115 PHE A N 1
ATOM 914 C CA . PHE A 1 115 ? -9.131 -9.091 -10.723 1.00 87.38 115 PHE A CA 1
ATOM 915 C C . PHE A 1 115 ? -9.732 -8.543 -9.424 1.00 87.38 115 PHE A C 1
ATOM 917 O O . PHE A 1 115 ? -9.736 -9.232 -8.403 1.00 87.38 115 PHE A O 1
ATOM 924 N N . SER A 1 116 ? -10.291 -7.332 -9.480 1.00 89.50 116 SER A N 1
ATOM 925 C CA . SER A 1 116 ? -10.945 -6.674 -8.349 1.00 89.50 116 SER A CA 1
ATOM 926 C C . SER A 1 116 ? -12.128 -7.471 -7.823 1.00 89.50 116 SER A C 1
ATOM 928 O O . SER A 1 116 ? -12.266 -7.635 -6.612 1.00 89.50 116 SER A O 1
ATOM 930 N N . HIS A 1 117 ? -12.956 -8.002 -8.722 1.00 90.69 117 HIS A N 1
ATOM 931 C CA . HIS A 1 117 ? -14.092 -8.837 -8.363 1.00 90.69 117 HIS A CA 1
ATOM 932 C C . HIS A 1 117 ? -13.645 -10.123 -7.657 1.00 90.69 117 HIS A C 1
ATOM 934 O O . HIS A 1 117 ? -14.077 -10.381 -6.535 1.00 90.69 117 HIS A O 1
ATOM 940 N N . ASN A 1 118 ? -12.715 -10.873 -8.256 1.00 89.06 118 ASN A N 1
ATOM 941 C CA . ASN A 1 118 ? -12.231 -12.141 -7.706 1.00 89.06 118 ASN A CA 1
ATOM 942 C C . ASN A 1 118 ? -11.547 -11.960 -6.338 1.00 89.06 118 ASN A C 1
ATOM 944 O O . ASN A 1 118 ? -11.757 -12.751 -5.417 1.00 89.06 118 ASN A O 1
ATOM 948 N N . ILE A 1 119 ? -10.739 -10.905 -6.181 1.00 91.50 119 ILE A N 1
ATOM 949 C CA . ILE A 1 119 ? -10.107 -10.562 -4.898 1.00 91.50 119 ILE A CA 1
ATOM 950 C C . ILE A 1 119 ? -11.147 -10.118 -3.869 1.00 91.50 119 ILE A C 1
ATOM 952 O O . ILE A 1 119 ? -11.051 -10.499 -2.701 1.00 91.50 119 ILE A O 1
ATOM 956 N N . GLY A 1 120 ? -12.161 -9.369 -4.306 1.00 93.25 120 GLY A N 1
ATOM 957 C CA . GLY A 1 120 ? -13.321 -8.995 -3.503 1.00 93.25 120 GLY A CA 1
ATOM 958 C C . GLY A 1 120 ? -14.032 -10.204 -2.909 1.00 93.25 120 GLY A C 1
ATOM 959 O O . GLY A 1 120 ? -14.219 -10.264 -1.694 1.00 93.25 120 GLY A O 1
ATOM 960 N N . GLU A 1 121 ? -14.373 -11.192 -3.737 1.00 92.19 121 GLU A N 1
ATOM 961 C CA . GLU A 1 121 ? -15.021 -12.425 -3.278 1.00 92.19 121 GLU A CA 1
ATOM 962 C C . GLU A 1 121 ? -14.147 -13.194 -2.282 1.00 92.19 121 GLU A C 1
ATOM 964 O O . GLU A 1 121 ? -14.630 -13.618 -1.229 1.00 92.19 121 GLU A O 1
ATOM 969 N N . TYR A 1 122 ? -12.849 -13.325 -2.569 1.00 92.00 122 TYR A N 1
ATOM 970 C CA . TYR A 1 122 ? -11.907 -14.013 -1.689 1.00 92.00 122 TYR A CA 1
ATOM 971 C C . TYR A 1 122 ? -11.803 -13.350 -0.306 1.00 92.00 122 TYR A C 1
ATOM 973 O O . TYR A 1 122 ? -11.938 -14.012 0.728 1.00 92.00 122 TYR A O 1
ATOM 981 N N . ILE A 1 123 ? -11.612 -12.028 -0.272 1.00 93.56 123 ILE A N 1
ATOM 982 C CA . ILE A 1 123 ? -11.496 -11.264 0.976 1.00 93.56 123 ILE A CA 1
ATOM 983 C C . ILE A 1 123 ? -12.816 -11.254 1.740 1.00 93.56 123 ILE A C 1
ATOM 985 O O . ILE A 1 123 ? -12.798 -11.354 2.965 1.00 93.56 123 ILE A O 1
ATOM 989 N N . PHE A 1 124 ? -13.955 -11.196 1.051 1.00 93.75 124 PHE A N 1
ATOM 990 C CA . PHE A 1 124 ? -15.265 -11.292 1.686 1.00 93.75 124 PHE A CA 1
ATOM 991 C C . PHE A 1 124 ? -15.441 -12.622 2.435 1.00 93.75 124 PHE A C 1
ATOM 993 O O . PHE A 1 124 ? -15.819 -12.620 3.607 1.00 93.75 124 PHE A O 1
ATOM 1000 N N . GLN A 1 125 ? -15.097 -13.753 1.811 1.00 92.88 125 GLN A N 1
ATOM 1001 C CA . GLN A 1 125 ? -15.154 -15.063 2.474 1.00 92.88 125 GLN A CA 1
ATOM 1002 C C . GLN A 1 125 ? -14.193 -15.142 3.667 1.00 92.88 125 GLN A C 1
ATOM 1004 O O . GLN A 1 125 ? -14.553 -15.626 4.742 1.00 92.88 125 GLN A O 1
ATOM 1009 N N . MET A 1 126 ? -12.975 -14.621 3.509 1.00 92.50 126 MET A N 1
ATOM 1010 C CA . MET A 1 126 ? -12.000 -14.552 4.596 1.00 92.50 126 MET A CA 1
ATOM 1011 C C . MET A 1 126 ? -12.509 -13.704 5.773 1.00 92.50 126 MET A C 1
ATOM 1013 O O . MET A 1 126 ? -12.344 -14.111 6.924 1.00 92.50 126 MET A O 1
ATOM 1017 N N . ALA A 1 127 ? -13.148 -12.568 5.494 1.00 93.50 127 ALA A N 1
ATOM 1018 C CA . ALA A 1 127 ? -13.723 -11.661 6.482 1.00 93.50 127 ALA A CA 1
ATOM 1019 C C . ALA A 1 127 ? -14.854 -12.325 7.282 1.00 93.50 127 ALA A C 1
ATOM 1021 O O . ALA A 1 127 ? -14.824 -12.314 8.516 1.00 93.50 127 ALA A O 1
ATOM 1022 N N . LEU A 1 128 ? -15.783 -12.998 6.589 1.00 91.31 128 LEU A N 1
ATOM 1023 C CA . LEU A 1 128 ? -16.863 -13.771 7.212 1.00 91.31 128 LEU A CA 1
ATOM 1024 C C . LEU A 1 128 ? -16.331 -14.834 8.182 1.00 91.31 128 LEU A C 1
ATOM 1026 O O . LEU A 1 128 ? -16.838 -14.965 9.294 1.00 91.31 128 LEU A O 1
ATOM 1030 N N . ASN A 1 129 ? -15.282 -15.559 7.790 1.00 91.94 129 ASN A N 1
ATOM 1031 C CA . ASN A 1 129 ? -14.717 -16.647 8.591 1.00 91.94 129 ASN A CA 1
ATOM 1032 C C . ASN A 1 129 ? -13.893 -16.177 9.802 1.00 91.94 129 ASN A C 1
ATOM 1034 O O . ASN A 1 129 ? -13.564 -16.990 10.663 1.00 91.94 129 ASN A O 1
ATOM 1038 N N . ASN A 1 130 ? -13.525 -14.893 9.870 1.00 91.94 130 ASN A N 1
ATOM 1039 C CA . ASN A 1 130 ? -12.587 -14.370 10.870 1.00 91.94 130 ASN A CA 1
ATOM 1040 C C . ASN A 1 130 ? -13.119 -13.153 11.644 1.00 91.94 130 ASN A C 1
ATOM 1042 O O . ASN A 1 130 ? -12.343 -12.479 12.320 1.00 91.94 130 ASN A O 1
ATOM 1046 N N . ASN A 1 131 ? -14.427 -12.888 11.576 1.00 92.31 131 ASN A N 1
ATOM 1047 C CA . ASN A 1 131 ? -15.100 -11.851 12.361 1.00 92.31 131 ASN A CA 1
ATOM 1048 C C . ASN A 1 131 ? -14.512 -10.436 12.163 1.00 92.31 131 ASN A C 1
ATOM 1050 O O . ASN A 1 131 ? -14.290 -9.693 13.117 1.00 92.31 131 ASN A O 1
ATOM 1054 N N . PHE A 1 132 ? -14.261 -10.056 10.910 1.00 94.56 132 PHE A N 1
ATOM 1055 C CA . PHE A 1 132 ? -13.937 -8.676 10.540 1.00 94.56 132 PHE A CA 1
ATOM 1056 C C . PHE A 1 132 ? -14.739 -8.251 9.305 1.00 94.56 132 PHE A C 1
ATOM 1058 O O . PHE A 1 132 ? -15.322 -9.085 8.615 1.00 94.56 132 PHE A O 1
ATOM 1065 N N . ARG A 1 133 ? -14.795 -6.947 9.013 1.00 94.19 133 ARG A N 1
ATOM 1066 C CA . ARG A 1 133 ? -15.374 -6.426 7.761 1.00 94.19 133 ARG A CA 1
ATOM 1067 C C . ARG A 1 133 ? -14.265 -6.243 6.737 1.00 94.19 133 ARG A C 1
ATOM 1069 O O . ARG A 1 133 ? -13.266 -5.621 7.066 1.00 94.19 133 ARG A O 1
ATOM 1076 N N . GLY A 1 134 ? -14.421 -6.754 5.521 1.00 93.50 134 GLY A N 1
ATOM 1077 C CA . GLY A 1 134 ? -13.441 -6.585 4.445 1.00 93.50 134 GLY A CA 1
ATOM 1078 C C . GLY A 1 134 ? -14.055 -5.873 3.248 1.00 93.50 134 GLY A C 1
ATOM 1079 O O . GLY A 1 134 ? -15.150 -6.236 2.824 1.00 93.50 134 GLY A O 1
ATOM 1080 N N . ASN A 1 135 ? -13.355 -4.878 2.705 1.00 93.56 135 ASN A N 1
ATOM 1081 C CA . ASN A 1 135 ? -13.739 -4.198 1.474 1.00 93.56 135 ASN A CA 1
ATOM 1082 C C . ASN A 1 135 ? -12.542 -4.075 0.530 1.00 93.56 135 ASN A C 1
ATOM 1084 O O . ASN A 1 135 ? -11.454 -3.703 0.961 1.00 93.56 135 ASN A O 1
ATOM 1088 N N . VAL A 1 136 ? -12.759 -4.345 -0.753 1.00 94.44 136 VAL A N 1
ATOM 1089 C CA . VAL A 1 136 ? -11.754 -4.209 -1.812 1.00 94.44 136 VAL A CA 1
ATOM 1090 C C . VAL A 1 136 ? -12.136 -3.020 -2.673 1.00 94.44 136 VAL A C 1
ATOM 1092 O O . VAL A 1 136 ? -13.278 -2.912 -3.112 1.00 94.44 136 VAL A O 1
ATOM 1095 N N . VAL A 1 137 ? -11.191 -2.111 -2.896 1.00 93.38 137 VAL A N 1
ATOM 1096 C CA . VAL A 1 137 ? -11.445 -0.847 -3.602 1.00 93.38 137 VAL A CA 1
ATOM 1097 C C . VAL A 1 137 ? -10.351 -0.569 -4.624 1.00 93.38 137 VAL A C 1
ATOM 1099 O O . VAL A 1 137 ? -9.207 -0.962 -4.425 1.00 93.38 137 VAL A O 1
ATOM 1102 N N . SER A 1 138 ? -10.668 0.147 -5.701 1.00 92.31 138 SER A N 1
ATOM 1103 C CA . SER A 1 138 ? -9.638 0.743 -6.561 1.00 92.31 138 SER A CA 1
ATOM 1104 C C .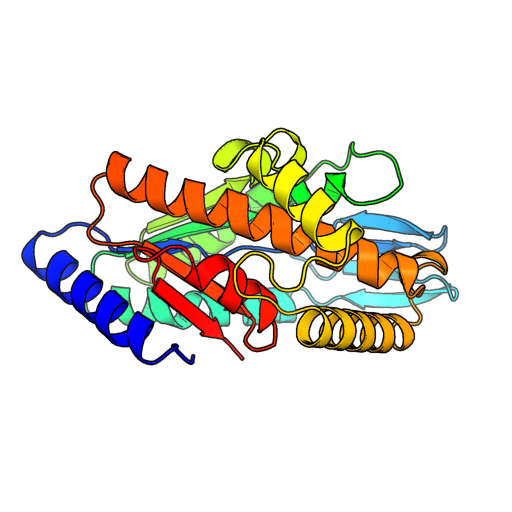 SER A 1 138 ? -8.891 1.833 -5.785 1.00 92.31 138 SER A C 1
ATOM 1106 O O . SER A 1 138 ? -9.517 2.682 -5.144 1.00 92.31 138 SER A O 1
ATOM 1108 N N . SER A 1 139 ? -7.556 1.848 -5.840 1.00 93.06 139 SER A N 1
ATOM 1109 C CA . SER A 1 139 ? -6.771 2.937 -5.248 1.00 93.06 139 SER A CA 1
ATOM 1110 C C . SER A 1 139 ? -7.038 4.268 -5.952 1.00 93.06 139 SER A C 1
ATOM 1112 O O . SER A 1 139 ? -7.140 5.294 -5.283 1.00 93.06 139 SER A O 1
ATOM 1114 N N . LEU A 1 140 ? -7.231 4.260 -7.274 1.00 91.12 140 LEU A N 1
ATOM 1115 C CA . LEU A 1 140 ? -7.567 5.453 -8.050 1.00 91.12 140 LEU A CA 1
ATOM 1116 C C . LEU A 1 140 ? -8.940 6.017 -7.691 1.00 91.12 140 LEU A C 1
ATOM 1118 O O . LEU A 1 140 ? -9.086 7.234 -7.602 1.00 91.12 140 LEU A O 1
ATOM 1122 N N . GLU A 1 141 ? -9.940 5.172 -7.462 1.00 91.00 141 GLU A N 1
ATOM 1123 C CA . GLU A 1 141 ? -11.264 5.630 -7.029 1.00 91.00 141 GLU A CA 1
ATOM 1124 C C . GLU A 1 141 ? -11.252 6.082 -5.566 1.00 91.00 141 GLU A C 1
ATOM 1126 O O . GLU A 1 141 ? -11.857 7.095 -5.204 1.00 91.00 141 GLU A O 1
ATOM 1131 N N . TYR A 1 142 ? -10.542 5.347 -4.709 1.00 92.25 142 TYR A N 1
ATOM 1132 C CA . TYR A 1 142 ? -10.583 5.559 -3.269 1.00 92.25 142 TYR A CA 1
ATOM 1133 C C . TYR A 1 142 ? -9.674 6.706 -2.801 1.00 92.25 142 TYR A C 1
ATOM 1135 O O . TYR A 1 142 ? -10.077 7.514 -1.953 1.00 92.25 142 TYR A O 1
ATOM 1143 N N . PHE A 1 143 ? -8.469 6.818 -3.360 1.00 92.75 143 PHE A N 1
ATOM 1144 C CA . PHE A 1 143 ? -7.493 7.865 -3.043 1.00 92.75 143 PHE A CA 1
ATOM 1145 C C . PHE A 1 143 ? -7.383 8.948 -4.126 1.00 92.75 143 PHE A C 1
ATOM 1147 O O . PHE A 1 143 ? -6.838 10.019 -3.863 1.00 92.75 143 PHE A O 1
ATOM 1154 N N . GLY A 1 144 ? -7.934 8.734 -5.320 1.00 91.44 144 GLY A N 1
ATOM 1155 C CA . GLY A 1 144 ? -7.721 9.633 -6.453 1.00 91.44 144 GLY A CA 1
ATOM 1156 C C . GLY A 1 144 ? -6.395 9.362 -7.165 1.00 91.44 144 GLY A C 1
ATOM 1157 O O . GLY A 1 144 ? -5.563 8.578 -6.720 1.00 91.44 144 GLY A O 1
ATOM 1158 N N . ASN A 1 145 ? -6.171 10.045 -8.289 1.00 92.06 145 ASN A N 1
ATOM 1159 C CA . ASN A 1 145 ? -4.882 9.993 -8.976 1.00 92.06 145 ASN A CA 1
ATOM 1160 C C . ASN A 1 145 ? -3.839 10.827 -8.197 1.00 92.06 145 ASN A C 1
ATOM 1162 O O . ASN A 1 145 ? -3.967 12.060 -8.183 1.00 92.06 145 ASN A O 1
ATOM 1166 N N . PRO A 1 146 ? -2.789 10.210 -7.617 1.00 90.56 146 PRO A N 1
ATOM 1167 C CA . PRO A 1 146 ? -1.808 10.928 -6.810 1.00 90.56 146 PRO A CA 1
ATOM 1168 C C . PRO A 1 146 ? -1.048 11.988 -7.618 1.00 90.56 146 PRO A C 1
ATOM 1170 O O . PRO A 1 146 ? -0.763 13.056 -7.087 1.00 90.56 146 PRO A O 1
ATOM 1173 N N . GLN A 1 147 ? -0.829 11.782 -8.924 1.00 90.25 147 GLN A N 1
ATOM 1174 C CA . GLN A 1 147 ? -0.133 12.737 -9.801 1.00 90.25 147 GLN A CA 1
ATOM 1175 C C . GLN A 1 147 ? -0.865 14.083 -9.937 1.00 90.25 147 GLN A C 1
ATOM 1177 O O . GLN A 1 147 ? -0.267 15.088 -10.326 1.00 90.25 147 GLN A O 1
ATOM 1182 N N . ARG A 1 148 ? -2.167 14.124 -9.617 1.00 90.69 148 ARG A N 1
ATOM 1183 C CA . ARG A 1 148 ? -2.968 15.358 -9.617 1.00 90.69 148 ARG A CA 1
ATOM 1184 C C . ARG A 1 148 ? -2.866 16.140 -8.304 1.00 90.69 148 ARG A C 1
ATOM 1186 O O . ARG A 1 148 ? -3.327 17.278 -8.256 1.00 90.69 148 ARG A O 1
ATOM 1193 N N . ALA A 1 149 ? -2.292 15.563 -7.248 1.00 92.44 149 ALA A N 1
ATOM 1194 C CA . ALA A 1 149 ? -2.118 16.244 -5.971 1.00 92.44 149 ALA A CA 1
ATOM 1195 C C . ALA A 1 149 ? -0.934 17.225 -6.018 1.00 92.44 149 ALA A C 1
ATOM 1197 O O . ALA A 1 149 ? 0.108 16.944 -6.613 1.00 92.44 149 ALA A O 1
ATOM 1198 N N . SER A 1 150 ? -1.062 18.375 -5.346 1.00 92.44 150 SER A N 1
ATOM 1199 C CA . SER A 1 150 ? 0.036 19.347 -5.216 1.00 92.44 150 SER A CA 1
ATOM 1200 C C . SER A 1 150 ? 1.260 18.729 -4.542 1.00 92.44 150 SER A C 1
ATOM 1202 O O . SER A 1 150 ? 2.376 18.876 -5.033 1.00 92.44 150 SER A O 1
ATOM 1204 N N . ASP A 1 151 ? 1.028 17.979 -3.464 1.00 91.06 151 ASP A N 1
ATOM 1205 C CA . ASP A 1 151 ? 2.083 17.371 -2.650 1.00 91.06 151 ASP A CA 1
ATOM 1206 C C . ASP A 1 151 ? 2.913 16.363 -3.445 1.00 91.06 151 ASP A C 1
ATOM 1208 O O . ASP A 1 151 ? 4.123 16.278 -3.248 1.00 91.06 151 ASP A O 1
ATOM 1212 N N . TYR A 1 152 ? 2.284 15.652 -4.388 1.00 93.12 152 TYR A N 1
ATOM 1213 C CA . TYR A 1 152 ? 2.986 14.744 -5.287 1.00 93.12 152 TYR A CA 1
ATOM 1214 C C . TYR A 1 152 ? 4.059 15.499 -6.071 1.00 93.12 152 TYR A C 1
ATOM 1216 O O . TYR A 1 152 ? 5.239 15.175 -5.990 1.00 93.12 152 TYR A O 1
ATOM 1224 N N . ASN A 1 153 ? 3.670 16.567 -6.771 1.00 90.88 153 ASN A N 1
ATOM 1225 C CA . ASN A 1 153 ? 4.593 17.354 -7.589 1.00 90.88 153 ASN A CA 1
ATOM 1226 C C . ASN A 1 153 ? 5.690 18.024 -6.753 1.00 90.88 153 ASN A C 1
ATOM 1228 O O . ASN A 1 153 ? 6.841 18.079 -7.192 1.00 90.88 153 ASN A O 1
ATOM 1232 N N . THR A 1 154 ? 5.359 18.483 -5.544 1.00 90.75 154 THR A N 1
ATOM 1233 C CA . THR A 1 154 ? 6.345 19.016 -4.598 1.00 90.75 154 THR A CA 1
ATOM 1234 C C . THR A 1 154 ? 7.398 17.968 -4.257 1.00 90.75 154 THR A C 1
ATOM 1236 O O . THR A 1 154 ? 8.584 18.238 -4.421 1.00 90.75 154 THR A O 1
ATOM 1239 N N . ILE A 1 155 ? 6.989 16.760 -3.864 1.00 89.12 155 ILE A N 1
ATOM 1240 C CA . ILE A 1 155 ? 7.919 15.679 -3.518 1.00 89.12 155 ILE A CA 1
ATOM 1241 C C . ILE A 1 155 ? 8.787 15.310 -4.720 1.00 89.12 155 ILE A C 1
ATOM 1243 O O . ILE A 1 155 ? 10.009 15.305 -4.600 1.00 89.12 155 ILE A O 1
ATOM 1247 N N . ILE A 1 156 ? 8.186 15.092 -5.896 1.00 90.81 156 ILE A N 1
ATOM 1248 C CA . ILE A 1 156 ? 8.930 14.807 -7.133 1.00 90.81 156 ILE A CA 1
ATOM 1249 C C . ILE A 1 156 ? 9.995 15.886 -7.393 1.00 90.81 156 ILE A C 1
ATOM 1251 O O . ILE A 1 156 ? 11.132 15.565 -7.737 1.00 90.81 156 ILE A O 1
ATOM 1255 N N . SER A 1 157 ? 9.649 17.165 -7.216 1.00 90.12 157 SER A N 1
ATOM 1256 C CA . SER A 1 157 ? 10.582 18.283 -7.386 1.00 90.12 157 SER A CA 1
ATOM 1257 C C . SER A 1 157 ? 11.722 18.249 -6.363 1.00 90.12 157 SER A C 1
ATOM 1259 O O . SER A 1 157 ? 12.880 18.404 -6.746 1.00 90.12 157 SER A O 1
ATOM 1261 N N . MET A 1 158 ? 11.424 18.007 -5.083 1.00 87.25 158 MET A N 1
ATOM 1262 C CA . MET A 1 158 ? 12.439 17.922 -4.024 1.00 87.25 158 MET A CA 1
ATOM 1263 C C . MET A 1 158 ? 13.438 16.786 -4.285 1.00 87.25 158 MET A C 1
ATOM 1265 O O . MET A 1 158 ? 14.648 16.994 -4.169 1.00 87.25 158 MET A O 1
ATOM 1269 N N . VAL A 1 159 ? 12.945 15.609 -4.700 1.00 85.44 159 VAL A N 1
ATOM 1270 C CA . VAL A 1 159 ? 13.799 14.464 -5.062 1.00 85.44 159 VAL A CA 1
ATOM 1271 C C . VAL A 1 159 ? 14.680 14.807 -6.265 1.00 85.44 159 VAL A C 1
ATOM 1273 O O . VAL A 1 159 ? 15.887 14.580 -6.228 1.00 85.44 159 VAL A O 1
ATOM 1276 N N . ARG A 1 160 ? 14.113 15.405 -7.323 1.00 85.31 160 ARG A N 1
ATOM 1277 C CA . ARG A 1 160 ? 14.869 15.792 -8.532 1.00 85.31 160 ARG A CA 1
ATOM 1278 C C . ARG A 1 160 ? 15.954 16.827 -8.255 1.00 85.31 160 ARG A C 1
ATOM 1280 O O . ARG A 1 160 ? 17.027 16.753 -8.847 1.00 85.31 160 ARG A O 1
ATOM 1287 N N . ASN A 1 161 ? 15.684 17.771 -7.359 1.00 84.75 161 ASN A N 1
ATOM 1288 C CA . ASN A 1 161 ? 16.626 18.825 -6.992 1.00 84.75 161 ASN A CA 1
ATOM 1289 C C . ASN A 1 161 ? 17.654 18.374 -5.940 1.00 84.75 161 ASN A C 1
ATOM 1291 O O . ASN A 1 161 ? 18.455 19.194 -5.492 1.00 84.75 161 ASN A O 1
ATOM 1295 N N . ASN A 1 162 ? 17.660 17.088 -5.558 1.00 74.19 162 ASN A N 1
ATOM 1296 C CA . ASN A 1 162 ? 18.532 16.522 -4.527 1.00 74.19 162 ASN A CA 1
ATOM 1297 C C . ASN A 1 162 ? 18.483 17.310 -3.208 1.00 74.19 162 ASN A C 1
ATOM 1299 O O . ASN A 1 162 ? 19.514 17.497 -2.547 1.00 74.19 162 ASN A O 1
ATOM 1303 N N . GLU A 1 163 ? 17.302 17.795 -2.816 1.00 75.38 163 GLU A N 1
ATOM 1304 C CA . GLU A 1 163 ? 17.144 18.465 -1.527 1.00 75.38 163 GLU A CA 1
ATOM 1305 C C . GLU A 1 163 ? 17.599 17.544 -0.387 1.00 75.38 163 GLU A C 1
ATOM 1307 O O . GLU A 1 163 ? 17.418 16.331 -0.431 1.00 75.38 163 GLU A O 1
ATOM 1312 N N . ARG A 1 164 ? 18.240 18.108 0.646 1.00 62.41 164 ARG A N 1
ATOM 1313 C CA . ARG A 1 164 ? 18.956 17.313 1.667 1.00 62.41 164 ARG A CA 1
ATOM 1314 C C . ARG A 1 164 ? 18.064 16.315 2.417 1.00 62.41 164 ARG A C 1
ATOM 1316 O O . ARG A 1 164 ? 18.577 15.323 2.937 1.00 62.41 164 ARG A O 1
ATOM 1323 N N . SER A 1 165 ? 16.769 16.603 2.514 1.00 70.25 165 SER A N 1
ATOM 1324 C CA . SER A 1 165 ? 15.759 15.736 3.111 1.00 70.25 165 SER A CA 1
ATOM 1325 C C . SER A 1 165 ? 14.394 16.054 2.512 1.00 70.25 165 SER A C 1
ATOM 1327 O O . SER A 1 165 ? 14.012 17.222 2.445 1.00 70.25 165 SER A O 1
ATOM 1329 N N . TYR A 1 166 ? 13.650 15.025 2.125 1.00 76.81 166 TYR A N 1
ATOM 1330 C CA . TYR A 1 166 ? 12.253 15.130 1.717 1.00 76.81 166 TYR A CA 1
ATOM 1331 C C . TYR A 1 166 ? 11.455 14.083 2.482 1.00 76.81 166 TYR A C 1
ATOM 1333 O O . TYR A 1 166 ? 11.779 12.901 2.459 1.00 76.81 166 TYR A O 1
ATOM 1341 N N . VAL A 1 167 ? 10.422 14.520 3.208 1.00 78.50 167 VAL A N 1
ATOM 1342 C CA . VAL A 1 167 ? 9.506 13.610 3.921 1.00 78.50 167 VAL A CA 1
ATOM 1343 C C . VAL A 1 167 ? 10.248 12.636 4.867 1.00 78.50 167 VAL A C 1
ATOM 1345 O O . VAL A 1 167 ? 9.880 11.478 5.026 1.00 78.50 167 VAL A O 1
ATOM 1348 N N . GLY A 1 168 ? 11.349 13.083 5.486 1.00 78.25 168 GLY A N 1
ATOM 1349 C CA . GLY A 1 168 ? 12.167 12.259 6.392 1.00 78.25 168 GLY A CA 1
ATOM 1350 C C . GLY A 1 168 ? 13.134 11.278 5.708 1.00 78.25 168 GLY A C 1
ATOM 1351 O O . GLY A 1 168 ? 13.810 10.510 6.398 1.00 78.25 168 GLY A O 1
ATOM 1352 N N . ILE A 1 169 ? 13.241 11.315 4.377 1.00 85.56 169 ILE A N 1
ATOM 1353 C CA . ILE A 1 169 ? 14.178 10.518 3.577 1.00 85.56 169 ILE A CA 1
ATOM 1354 C C . ILE A 1 169 ? 15.378 11.383 3.197 1.00 85.56 169 ILE A C 1
ATOM 1356 O O . ILE A 1 169 ? 15.224 12.489 2.683 1.00 85.56 169 ILE A O 1
ATOM 1360 N N . THR A 1 170 ? 16.588 10.874 3.431 1.00 88.06 170 THR A N 1
ATOM 1361 C CA . THR A 1 170 ? 17.827 11.519 2.976 1.00 88.06 170 THR A CA 1
ATOM 1362 C C . THR A 1 170 ? 18.208 11.034 1.579 1.00 88.06 170 THR A C 1
ATOM 1364 O O . THR A 1 170 ? 17.877 9.912 1.193 1.00 88.06 170 THR A O 1
ATOM 1367 N N . ASN A 1 171 ? 19.000 11.825 0.850 1.00 85.12 171 ASN A N 1
ATOM 1368 C CA . ASN A 1 171 ? 19.533 11.411 -0.455 1.00 85.12 171 ASN A CA 1
ATOM 1369 C C . ASN A 1 171 ? 20.252 10.056 -0.388 1.00 85.12 171 ASN A C 1
ATOM 1371 O O . ASN A 1 171 ? 20.042 9.204 -1.240 1.00 85.12 171 ASN A O 1
ATOM 1375 N N . GLN A 1 172 ? 21.044 9.812 0.662 1.00 88.38 172 GLN A N 1
ATOM 1376 C CA . GLN A 1 172 ? 21.751 8.540 0.831 1.00 88.38 172 GLN A CA 1
ATOM 1377 C C . GLN A 1 172 ? 20.790 7.348 0.939 1.00 88.38 172 GLN A C 1
ATOM 1379 O O . GLN A 1 172 ? 21.051 6.295 0.362 1.00 88.38 172 GLN A O 1
ATOM 1384 N N . MET A 1 173 ? 19.685 7.504 1.672 1.00 88.25 173 MET A N 1
ATOM 1385 C CA . MET A 1 173 ? 18.684 6.447 1.796 1.00 88.25 173 MET A CA 1
ATOM 1386 C C . MET A 1 173 ? 18.003 6.144 0.469 1.00 88.25 173 MET A C 1
ATOM 1388 O O . MET A 1 173 ? 17.803 4.980 0.134 1.00 88.25 173 MET A O 1
ATOM 1392 N N . PHE A 1 174 ? 17.671 7.189 -0.282 1.00 88.94 174 PHE A N 1
ATOM 1393 C CA . PHE A 1 174 ? 17.052 7.042 -1.587 1.00 88.94 174 PHE A CA 1
ATOM 1394 C C . PHE A 1 174 ? 17.971 6.348 -2.583 1.00 88.94 174 PHE A C 1
ATOM 1396 O O . PHE A 1 174 ? 17.569 5.353 -3.173 1.00 88.94 174 PHE A O 1
ATOM 1403 N N . GLU A 1 175 ? 19.220 6.799 -2.712 1.00 89.50 175 GLU A N 1
ATOM 1404 C CA . GLU A 1 175 ? 20.199 6.165 -3.604 1.00 89.50 175 GLU A CA 1
ATOM 1405 C C . GLU A 1 175 ? 20.418 4.689 -3.256 1.00 89.50 175 GLU A C 1
ATOM 1407 O O . GLU A 1 175 ? 20.474 3.832 -4.138 1.00 89.50 175 GLU A O 1
ATOM 1412 N N . HIS A 1 176 ? 20.469 4.365 -1.963 1.00 90.25 176 HIS A N 1
ATOM 1413 C CA . HIS A 1 176 ? 20.563 2.982 -1.504 1.00 90.25 176 HIS A CA 1
ATOM 1414 C C . HIS A 1 176 ? 19.365 2.131 -1.945 1.00 90.25 176 HIS A C 1
ATOM 1416 O O . HIS A 1 176 ? 19.540 1.010 -2.421 1.00 90.25 176 HIS A O 1
ATOM 1422 N N . ALA A 1 177 ? 18.146 2.658 -1.830 1.00 88.62 177 ALA A N 1
ATOM 1423 C CA . ALA A 1 177 ? 16.947 1.953 -2.271 1.00 88.62 177 ALA A CA 1
ATOM 1424 C C . ALA A 1 177 ? 16.836 1.854 -3.800 1.00 88.62 177 ALA A C 1
ATOM 1426 O O . ALA A 1 177 ? 16.404 0.816 -4.299 1.00 88.62 177 ALA A O 1
ATOM 1427 N N . VAL A 1 178 ? 17.283 2.869 -4.551 1.00 89.38 178 VAL A N 1
ATOM 1428 C CA . VAL A 1 178 ? 17.396 2.789 -6.018 1.00 89.38 178 VAL A CA 1
ATOM 1429 C C . VAL A 1 178 ? 18.311 1.634 -6.413 1.00 89.38 178 VAL A C 1
ATOM 1431 O O . VAL A 1 178 ? 17.935 0.834 -7.268 1.00 89.38 178 VAL A O 1
ATOM 1434 N N . ASN A 1 179 ? 19.475 1.506 -5.770 1.00 89.44 179 ASN A N 1
ATOM 1435 C CA . ASN A 1 179 ? 20.422 0.429 -6.058 1.00 89.44 179 ASN A CA 1
ATOM 1436 C C . ASN A 1 179 ? 19.832 -0.947 -5.741 1.00 89.44 179 ASN A C 1
ATOM 1438 O O . ASN A 1 179 ? 19.852 -1.820 -6.604 1.00 89.44 179 ASN A O 1
ATOM 1442 N N . LYS A 1 180 ? 19.208 -1.117 -4.568 1.00 88.81 180 LYS A N 1
ATOM 1443 C CA . LYS A 1 180 ? 18.507 -2.365 -4.216 1.00 88.81 180 LYS A CA 1
ATOM 1444 C C . LYS A 1 180 ? 17.421 -2.730 -5.230 1.00 88.81 180 LYS A C 1
ATOM 1446 O O . LYS A 1 180 ? 17.296 -3.886 -5.630 1.00 88.81 180 LYS A O 1
ATOM 1451 N N . GLN A 1 181 ? 16.627 -1.748 -5.657 1.00 85.00 181 GLN A N 1
ATOM 1452 C CA . GLN A 1 181 ? 15.569 -1.968 -6.638 1.00 85.00 181 GLN A CA 1
ATOM 1453 C C . GLN A 1 181 ? 16.142 -2.320 -8.017 1.00 85.00 181 GLN A C 1
ATOM 1455 O O . GLN A 1 181 ? 15.597 -3.171 -8.719 1.00 85.00 181 GLN A O 1
ATOM 1460 N N . PHE A 1 182 ? 17.251 -1.692 -8.408 1.00 88.12 182 PHE A N 1
ATOM 1461 C CA . PHE A 1 182 ? 17.973 -2.007 -9.636 1.00 88.12 182 PHE A CA 1
ATOM 1462 C C . PHE A 1 182 ? 18.554 -3.429 -9.614 1.00 88.12 182 PHE A C 1
ATOM 1464 O O . PHE A 1 182 ? 18.332 -4.172 -10.568 1.00 88.12 182 PHE A O 1
ATOM 1471 N N . GLU A 1 183 ? 19.212 -3.832 -8.525 1.00 87.62 183 GLU A N 1
ATOM 1472 C CA . GLU A 1 183 ? 19.745 -5.188 -8.329 1.00 87.62 183 GLU A CA 1
ATOM 1473 C C . GLU A 1 183 ? 18.634 -6.239 -8.457 1.00 87.62 183 GLU A C 1
ATOM 1475 O O . GLU A 1 183 ? 18.733 -7.143 -9.286 1.00 87.62 183 GLU A O 1
ATOM 1480 N N . LYS A 1 184 ? 17.509 -6.041 -7.755 1.00 78.12 184 LYS A N 1
ATOM 1481 C CA . LYS A 1 184 ? 16.322 -6.908 -7.842 1.00 78.12 184 LYS A CA 1
ATOM 1482 C C . LYS A 1 184 ? 15.768 -7.016 -9.266 1.00 78.12 184 LYS A C 1
ATOM 1484 O O . LYS A 1 184 ? 15.335 -8.083 -9.694 1.00 78.12 184 LYS A O 1
ATOM 1489 N N . ASN A 1 185 ? 15.762 -5.914 -10.015 1.00 72.81 185 ASN A N 1
ATOM 1490 C CA . ASN A 1 185 ? 15.324 -5.919 -11.411 1.00 72.81 185 ASN A CA 1
ATOM 1491 C C . ASN A 1 185 ? 16.327 -6.615 -12.345 1.00 72.81 185 ASN A C 1
ATOM 1493 O O . ASN A 1 185 ? 15.918 -7.128 -13.386 1.00 72.81 185 ASN A O 1
ATOM 1497 N N . GLY A 1 186 ? 17.616 -6.625 -11.998 1.00 70.00 186 GLY A N 1
ATOM 1498 C CA . GLY A 1 186 ? 18.668 -7.312 -12.746 1.00 70.00 186 GLY A CA 1
ATOM 1499 C C . GLY A 1 186 ? 18.551 -8.837 -12.698 1.00 70.00 186 GLY A C 1
ATOM 1500 O O . GLY A 1 186 ? 18.896 -9.495 -13.677 1.00 70.00 186 GLY A O 1
ATOM 1501 N N . GLU A 1 187 ? 18.012 -9.382 -11.606 1.00 73.25 187 GLU A N 1
ATOM 1502 C CA . GLU A 1 187 ? 17.801 -10.824 -11.402 1.00 73.25 187 GLU A CA 1
ATOM 1503 C C . GLU A 1 187 ? 16.591 -11.387 -12.173 1.00 73.25 187 GLU A C 1
ATOM 1505 O O . GLU A 1 187 ? 16.514 -12.588 -12.430 1.00 73.25 187 GLU A O 1
ATOM 1510 N N . ASP A 1 188 ? 15.632 -10.541 -12.568 1.00 70.12 188 ASP A N 1
ATOM 1511 C CA . ASP A 1 188 ? 14.417 -10.988 -13.255 1.00 70.12 188 ASP A CA 1
ATOM 1512 C C . ASP A 1 188 ? 14.625 -11.070 -14.775 1.00 70.12 188 ASP A C 1
ATOM 1514 O O . ASP A 1 188 ? 14.396 -10.119 -15.536 1.00 70.12 188 ASP A O 1
ATOM 1518 N N . GLU A 1 189 ? 15.015 -12.260 -15.237 1.00 69.06 189 GLU A N 1
ATOM 1519 C CA . GLU A 1 189 ? 15.209 -12.567 -16.658 1.00 69.06 189 GLU A CA 1
ATOM 1520 C C . GLU A 1 189 ? 13.941 -12.399 -17.516 1.00 69.06 189 GLU A C 1
ATOM 1522 O O . GLU A 1 189 ? 14.042 -12.346 -18.744 1.00 69.06 189 GLU A O 1
ATOM 1527 N N . ASN A 1 190 ? 12.760 -12.256 -16.904 1.00 66.06 190 ASN A N 1
ATOM 1528 C CA . ASN A 1 190 ? 11.479 -12.177 -17.607 1.00 66.06 1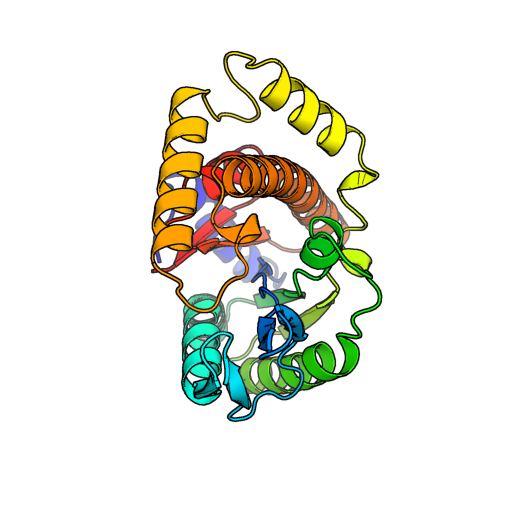90 ASN A CA 1
ATOM 1529 C C . ASN A 1 190 ? 10.969 -10.742 -17.803 1.00 66.06 190 ASN A C 1
ATOM 1531 O O . ASN A 1 190 ? 9.939 -10.552 -18.447 1.00 66.06 190 ASN A O 1
ATOM 1535 N N . ARG A 1 191 ? 11.657 -9.722 -17.273 1.00 70.94 191 ARG A N 1
ATOM 1536 C CA . ARG A 1 191 ? 11.289 -8.306 -17.475 1.00 70.94 191 ARG A CA 1
ATOM 1537 C C . ARG A 1 191 ? 11.917 -7.723 -18.735 1.00 70.94 191 ARG A C 1
ATOM 1539 O O . ARG A 1 191 ? 13.040 -8.078 -19.088 1.00 70.94 191 ARG A O 1
ATOM 1546 N N . GLY A 1 192 ? 11.233 -6.778 -19.382 1.00 69.69 192 GLY A N 1
ATOM 1547 C CA . GLY A 1 192 ? 11.784 -6.050 -20.530 1.00 69.69 192 GLY A CA 1
ATOM 1548 C C . GLY A 1 192 ? 13.032 -5.226 -20.173 1.00 69.69 192 GLY A C 1
ATOM 1549 O O . GLY A 1 192 ? 13.200 -4.807 -19.029 1.00 69.69 192 GLY A O 1
ATOM 1550 N N . LYS A 1 193 ? 13.893 -4.941 -21.164 1.00 74.94 193 LYS A N 1
ATOM 1551 C CA . LYS A 1 193 ? 15.181 -4.233 -20.978 1.00 74.94 193 LYS A CA 1
ATOM 1552 C C . LYS A 1 193 ? 15.048 -2.907 -20.213 1.00 74.94 193 LYS A C 1
ATOM 1554 O O . LYS A 1 193 ? 15.905 -2.597 -19.394 1.00 74.94 193 LYS A O 1
ATOM 1559 N N . TYR A 1 194 ? 13.977 -2.148 -20.456 1.00 75.06 194 TYR A N 1
ATOM 1560 C CA . TYR A 1 194 ? 13.714 -0.875 -19.775 1.00 75.06 194 TYR A CA 1
ATOM 1561 C C . TYR A 1 194 ? 13.580 -1.023 -18.250 1.00 75.06 194 TYR A C 1
ATOM 1563 O O . TYR A 1 194 ? 14.144 -0.226 -17.512 1.00 75.06 194 TYR A O 1
ATOM 1571 N N . TYR A 1 195 ? 12.908 -2.074 -17.775 1.00 74.56 195 TYR A N 1
ATOM 1572 C CA . TYR A 1 195 ? 12.680 -2.320 -16.345 1.00 74.56 195 TYR A CA 1
ATOM 1573 C C . TYR A 1 195 ? 13.964 -2.655 -15.581 1.00 74.56 195 TYR A C 1
ATOM 1575 O O . TYR A 1 195 ? 13.987 -2.593 -14.356 1.00 74.56 195 TYR A O 1
ATOM 1583 N N . ARG A 1 196 ? 15.034 -3.003 -16.302 1.00 78.88 196 ARG A N 1
ATOM 1584 C CA . ARG A 1 196 ? 16.344 -3.343 -15.745 1.00 78.88 196 ARG A CA 1
ATOM 1585 C C . ARG A 1 196 ? 17.312 -2.163 -15.756 1.00 78.88 196 ARG A C 1
ATOM 1587 O O . ARG A 1 196 ? 18.508 -2.384 -15.648 1.00 78.88 196 ARG A O 1
ATOM 1594 N N . THR A 1 197 ? 16.849 -0.928 -15.955 1.00 85.88 197 THR A N 1
ATOM 1595 C CA . THR A 1 197 ? 17.721 0.256 -15.915 1.00 85.88 197 THR A CA 1
ATOM 1596 C C . THR A 1 197 ? 17.689 0.922 -14.542 1.00 85.88 197 THR A C 1
ATOM 1598 O O . THR A 1 197 ? 16.676 0.897 -13.839 1.00 85.88 197 THR A O 1
ATOM 1601 N N . SER A 1 198 ? 18.802 1.559 -14.167 1.00 87.50 198 SER A N 1
ATOM 1602 C CA . SER A 1 198 ? 18.864 2.401 -12.963 1.00 87.50 198 SER A CA 1
ATOM 1603 C C . SER A 1 198 ? 17.874 3.574 -13.050 1.00 87.50 198 SER A C 1
ATOM 1605 O O . SER A 1 198 ? 17.215 3.901 -12.065 1.00 87.50 198 SER A O 1
ATOM 1607 N N . ASP A 1 199 ? 17.673 4.133 -14.249 1.00 88.50 199 ASP A N 1
ATOM 1608 C CA . ASP A 1 199 ? 16.703 5.208 -14.492 1.00 88.50 199 ASP A CA 1
ATOM 1609 C C . ASP A 1 199 ? 15.267 4.783 -14.177 1.00 88.50 199 ASP A C 1
ATOM 1611 O O . ASP A 1 199 ? 14.512 5.546 -13.572 1.00 88.50 199 ASP A O 1
ATOM 1615 N N . TYR A 1 200 ? 14.886 3.557 -14.550 1.00 85.44 200 TYR A N 1
ATOM 1616 C CA . TYR A 1 200 ? 13.578 3.017 -14.197 1.00 85.44 200 TYR A CA 1
ATOM 1617 C C . TYR A 1 200 ? 13.443 2.835 -12.685 1.00 85.44 200 TYR A C 1
ATOM 1619 O O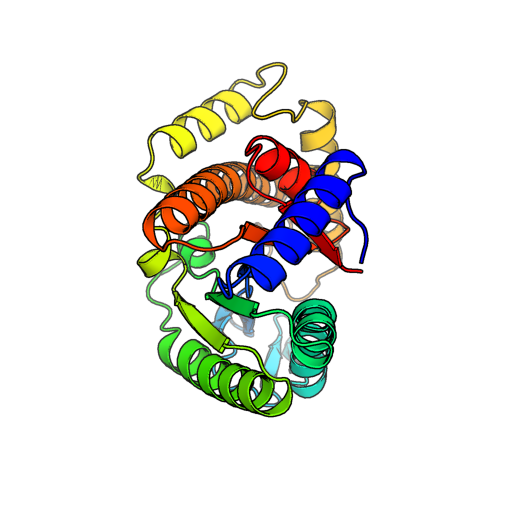 . TYR A 1 200 ? 12.450 3.278 -12.113 1.00 85.44 200 TYR A O 1
ATOM 1627 N N . ALA A 1 201 ? 14.442 2.237 -12.028 1.00 87.19 201 ALA A N 1
ATOM 1628 C CA . ALA A 1 201 ? 14.429 2.048 -10.578 1.00 87.19 201 ALA A CA 1
ATOM 1629 C C . ALA A 1 201 ? 14.287 3.387 -9.831 1.00 87.19 201 ALA A C 1
ATOM 1631 O O . ALA A 1 201 ? 13.459 3.504 -8.927 1.00 87.19 201 ALA A O 1
ATOM 1632 N N . ARG A 1 202 ? 15.021 4.419 -10.268 1.00 90.31 202 ARG A N 1
ATOM 1633 C CA . ARG A 1 202 ? 14.914 5.786 -9.741 1.00 90.31 202 ARG A CA 1
ATOM 1634 C C . ARG A 1 202 ? 13.533 6.383 -9.973 1.00 90.31 202 ARG A C 1
ATOM 1636 O O . ARG A 1 202 ? 12.950 6.925 -9.036 1.00 90.31 202 ARG A O 1
ATOM 1643 N N . LYS A 1 203 ? 13.017 6.307 -11.205 1.00 87.94 203 LYS A N 1
ATOM 1644 C CA . LYS A 1 203 ? 11.694 6.841 -11.549 1.00 87.94 203 LYS A CA 1
ATOM 1645 C C . LYS A 1 203 ? 10.613 6.184 -10.693 1.00 87.94 203 LYS A C 1
ATOM 1647 O O . LYS A 1 203 ? 9.840 6.894 -10.062 1.00 87.94 203 LYS A O 1
ATOM 1652 N N . TYR A 1 204 ? 10.606 4.855 -10.643 1.00 86.50 204 TYR A N 1
ATOM 1653 C CA . TYR A 1 204 ? 9.658 4.070 -9.860 1.00 86.50 204 TYR A CA 1
ATOM 1654 C C . TYR A 1 204 ? 9.668 4.489 -8.388 1.00 86.50 204 TYR A C 1
ATOM 1656 O O . TYR A 1 204 ? 8.623 4.825 -7.840 1.00 86.50 204 TYR A O 1
ATOM 1664 N N . LEU A 1 205 ? 10.849 4.538 -7.764 1.00 87.94 205 LEU A N 1
ATOM 1665 C CA . LEU A 1 205 ? 10.960 4.867 -6.345 1.00 87.94 205 LEU A CA 1
ATOM 1666 C C . LEU A 1 205 ? 10.506 6.303 -6.048 1.00 87.94 205 LEU A C 1
ATOM 1668 O O . LEU A 1 205 ? 9.803 6.546 -5.072 1.00 87.94 205 LEU A O 1
ATOM 1672 N N . MET A 1 206 ? 10.877 7.253 -6.906 1.00 88.69 206 MET A N 1
ATOM 1673 C CA . MET A 1 206 ? 10.464 8.652 -6.790 1.00 88.69 206 MET A CA 1
ATOM 1674 C C . MET A 1 206 ? 8.932 8.799 -6.861 1.00 88.69 206 MET A C 1
ATOM 1676 O O . MET A 1 206 ? 8.349 9.529 -6.062 1.00 88.69 206 MET A O 1
ATOM 1680 N N . GLU A 1 207 ? 8.281 8.101 -7.796 1.00 88.94 207 GLU A N 1
ATOM 1681 C CA . GLU A 1 207 ? 6.821 8.126 -7.949 1.00 88.94 207 GLU A CA 1
ATOM 1682 C C . GLU A 1 207 ? 6.108 7.391 -6.799 1.00 88.94 207 GLU A C 1
ATOM 1684 O O . GLU A 1 207 ? 5.093 7.893 -6.316 1.00 88.94 207 GLU A O 1
ATOM 1689 N N . SER A 1 208 ? 6.676 6.288 -6.291 1.00 87.81 208 SER A N 1
ATOM 1690 C CA . SER A 1 208 ? 6.161 5.558 -5.119 1.00 87.81 208 SER A CA 1
ATOM 1691 C C . SER A 1 208 ? 6.149 6.432 -3.868 1.00 87.81 208 SER A C 1
ATOM 1693 O O . SER A 1 208 ? 5.099 6.621 -3.267 1.00 87.81 208 SER A O 1
ATOM 1695 N N . ILE A 1 209 ? 7.277 7.07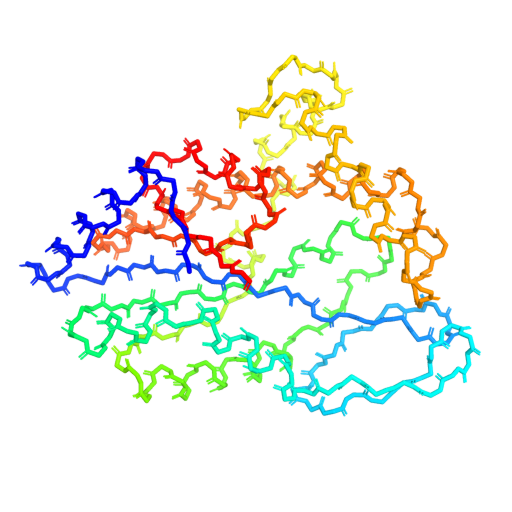1 -3.530 1.00 89.56 209 ILE A N 1
ATOM 1696 C CA . ILE A 1 209 ? 7.395 7.960 -2.357 1.00 89.56 209 ILE A CA 1
ATOM 1697 C C . ILE A 1 209 ? 6.325 9.055 -2.382 1.00 89.56 209 ILE A C 1
ATOM 1699 O O . ILE A 1 209 ? 5.692 9.354 -1.367 1.00 89.56 209 ILE A O 1
ATOM 1703 N N . ALA A 1 210 ? 6.126 9.673 -3.547 1.00 90.75 210 ALA A N 1
ATOM 1704 C CA . ALA A 1 210 ? 5.143 10.730 -3.713 1.00 90.75 210 ALA A CA 1
ATOM 1705 C C . ALA A 1 210 ? 3.703 10.198 -3.587 1.00 90.75 210 ALA A C 1
ATOM 1707 O O . ALA A 1 210 ? 2.873 10.835 -2.934 1.00 90.75 210 ALA A O 1
ATOM 1708 N N . ALA A 1 211 ? 3.406 9.032 -4.170 1.00 91.19 211 ALA A N 1
ATOM 1709 C CA . ALA A 1 211 ? 2.100 8.387 -4.063 1.00 91.19 211 ALA A CA 1
ATOM 1710 C C . ALA A 1 211 ? 1.783 7.962 -2.620 1.00 91.19 211 ALA A C 1
ATOM 1712 O O . ALA A 1 211 ? 0.723 8.314 -2.106 1.00 91.19 211 ALA A O 1
ATOM 1713 N N . ASP A 1 212 ? 2.718 7.306 -1.931 1.00 90.88 212 ASP A N 1
ATOM 1714 C CA . ASP A 1 212 ? 2.561 6.844 -0.546 1.00 90.88 212 ASP A CA 1
ATOM 1715 C C . ASP A 1 212 ? 2.303 8.005 0.419 1.00 90.88 212 ASP A C 1
ATOM 1717 O O . ASP A 1 212 ? 1.469 7.917 1.330 1.00 90.88 212 ASP A O 1
ATOM 1721 N N . TYR A 1 213 ? 2.958 9.147 0.193 1.00 92.06 213 TYR A N 1
ATOM 1722 C CA . TYR A 1 213 ? 2.703 10.350 0.976 1.00 92.06 213 TYR A CA 1
ATOM 1723 C C . TYR A 1 213 ? 1.278 10.873 0.774 1.00 92.06 213 TYR A C 1
ATOM 1725 O O . TYR A 1 213 ? 0.573 11.172 1.740 1.00 92.06 213 TYR A O 1
ATOM 1733 N N . VAL A 1 214 ? 0.829 10.967 -0.479 1.00 93.69 214 VAL A N 1
ATOM 1734 C CA . VAL A 1 214 ? -0.527 11.430 -0.798 1.00 93.69 214 VAL A CA 1
ATOM 1735 C C . VAL A 1 214 ? -1.572 10.466 -0.237 1.00 93.69 214 VAL A C 1
ATOM 1737 O O . VAL A 1 214 ? -2.512 10.900 0.430 1.00 93.69 214 VAL A O 1
ATOM 1740 N N . HIS A 1 215 ? -1.395 9.162 -0.445 1.00 93.81 215 HIS A N 1
ATOM 1741 C CA . HIS A 1 215 ? -2.321 8.141 0.034 1.00 93.81 215 HIS A CA 1
ATOM 1742 C C . HIS A 1 215 ? -2.411 8.129 1.558 1.00 93.81 215 HIS A C 1
ATOM 1744 O O . HIS A 1 215 ? -3.520 8.154 2.088 1.00 93.81 215 HIS A O 1
ATOM 1750 N N . SER A 1 216 ? -1.285 8.188 2.274 1.00 92.69 216 SER A N 1
ATOM 1751 C CA . SER A 1 216 ? -1.287 8.193 3.744 1.00 92.69 216 SER A CA 1
ATOM 1752 C C . SER A 1 216 ? -2.036 9.395 4.334 1.00 92.69 216 SER A C 1
ATOM 1754 O O . SER A 1 216 ? -2.810 9.229 5.280 1.00 92.69 216 SER A O 1
ATOM 1756 N N . LYS A 1 217 ? -1.924 10.591 3.734 1.00 93.50 217 LYS A N 1
ATOM 1757 C CA . LYS A 1 217 ? -2.744 11.755 4.127 1.00 93.50 217 LYS A CA 1
ATOM 1758 C C . LYS A 1 217 ? -4.238 11.501 3.938 1.00 93.50 217 LYS A C 1
ATOM 1760 O O . LYS A 1 217 ? -5.050 11.909 4.769 1.00 93.50 217 LYS A O 1
ATOM 1765 N N . ILE A 1 218 ? -4.620 10.844 2.845 1.00 94.62 218 ILE A N 1
ATOM 1766 C CA . ILE A 1 218 ? -6.026 10.548 2.547 1.00 94.62 218 ILE A CA 1
ATOM 1767 C C . I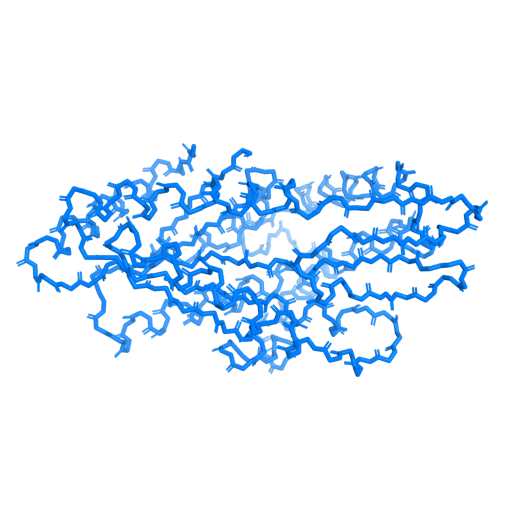LE A 1 218 ? -6.560 9.445 3.465 1.00 94.62 218 ILE A C 1
ATOM 1769 O O . ILE A 1 218 ? -7.685 9.571 3.944 1.00 94.62 218 ILE A O 1
ATOM 1773 N N . MET A 1 219 ? -5.760 8.419 3.768 1.00 94.69 219 MET A N 1
ATOM 1774 C CA . MET A 1 219 ? -6.096 7.371 4.739 1.00 94.69 219 MET A CA 1
ATOM 1775 C C . MET A 1 219 ? -6.479 7.980 6.094 1.00 94.69 219 MET A C 1
ATOM 1777 O O . MET A 1 219 ? -7.547 7.656 6.618 1.00 94.69 219 MET A O 1
ATOM 1781 N N . VAL A 1 220 ? -5.664 8.912 6.607 1.00 92.56 220 VAL A N 1
ATOM 1782 C CA . VAL A 1 220 ? -5.928 9.641 7.864 1.00 92.56 220 VAL A CA 1
ATOM 1783 C C . VAL A 1 220 ? -7.134 10.574 7.745 1.00 92.56 220 VAL A C 1
ATOM 1785 O O . VAL A 1 220 ? -7.991 10.624 8.624 1.00 92.56 220 VAL A O 1
ATOM 1788 N N . LYS A 1 221 ? -7.260 11.315 6.640 1.00 92.44 221 LYS A N 1
ATOM 1789 C CA . LYS A 1 221 ? -8.414 12.203 6.442 1.00 92.44 221 LYS A CA 1
ATOM 1790 C C . LYS A 1 221 ? -9.735 11.425 6.443 1.00 92.44 221 LYS A C 1
ATOM 1792 O O . LYS A 1 221 ? -10.714 11.888 7.024 1.00 92.44 221 LYS A O 1
ATOM 1797 N N . ARG A 1 222 ? -9.766 10.256 5.797 1.00 88.94 222 ARG A N 1
ATOM 1798 C CA . ARG A 1 222 ? -10.947 9.384 5.750 1.00 88.94 222 ARG A CA 1
ATOM 1799 C C . ARG A 1 222 ? -11.255 8.759 7.106 1.00 88.94 222 ARG A C 1
ATOM 1801 O O . ARG A 1 222 ? -12.419 8.698 7.468 1.00 88.94 222 ARG A O 1
ATOM 1808 N N . SER A 1 223 ? -10.249 8.360 7.886 1.00 82.00 223 SER A N 1
ATOM 1809 C CA . SER A 1 223 ? -10.504 7.812 9.225 1.00 82.00 223 SER A CA 1
ATOM 1810 C C . SER A 1 223 ? -11.188 8.824 10.150 1.00 82.00 223 SER A C 1
ATOM 1812 O O . SER A 1 223 ? -12.075 8.453 10.908 1.00 82.00 223 SER A O 1
ATOM 1814 N N . ILE A 1 224 ? -10.835 10.109 10.048 1.00 80.88 224 ILE A N 1
ATOM 1815 C CA . ILE A 1 224 ? -11.512 11.174 10.805 1.00 80.88 224 ILE A CA 1
ATOM 1816 C C . ILE A 1 224 ? -12.973 11.334 10.355 1.00 80.88 224 ILE A C 1
ATOM 1818 O O . ILE A 1 224 ? -13.845 11.583 11.181 1.00 80.88 224 ILE A O 1
ATOM 1822 N N . ALA A 1 225 ? -13.247 11.200 9.055 1.00 85.00 225 ALA A N 1
ATOM 1823 C CA . ALA A 1 225 ? -14.591 11.361 8.501 1.00 85.00 225 ALA A CA 1
ATOM 1824 C C . ALA A 1 225 ? -15.524 10.180 8.815 1.00 85.00 225 ALA A C 1
ATOM 1826 O O . ALA A 1 225 ? -16.712 10.389 9.043 1.00 85.00 225 ALA A O 1
ATOM 1827 N N . ASP A 1 226 ? -14.982 8.963 8.844 1.00 86.94 226 ASP A N 1
ATOM 1828 C CA . ASP A 1 226 ? -15.761 7.725 8.958 1.00 86.94 226 ASP A CA 1
ATOM 1829 C C . ASP A 1 226 ? -15.958 7.258 10.414 1.00 86.94 226 ASP A C 1
ATOM 1831 O O . ASP A 1 226 ? -16.441 6.153 10.644 1.00 86.94 226 ASP A O 1
ATOM 1835 N N . ASP A 1 227 ? -15.583 8.093 11.390 1.00 87.88 227 ASP A N 1
ATOM 1836 C CA . ASP A 1 227 ? -15.762 7.865 12.832 1.00 87.88 227 ASP A CA 1
ATOM 1837 C C . ASP A 1 227 ? -15.225 6.506 13.334 1.00 87.88 227 ASP A C 1
ATOM 1839 O O . ASP A 1 227 ? -15.887 5.769 14.067 1.00 87.88 227 ASP A O 1
ATOM 1843 N N . VAL A 1 228 ? -13.999 6.163 12.929 1.00 95.00 228 VAL A N 1
ATOM 1844 C CA . VAL A 1 228 ? -13.307 4.932 13.349 1.00 95.00 228 VAL A CA 1
ATOM 1845 C C . VAL A 1 228 ? -12.459 5.161 14.606 1.00 95.00 228 VAL A C 1
ATOM 1847 O O . VAL A 1 228 ? -12.026 6.277 14.886 1.00 95.00 228 VAL A O 1
ATOM 1850 N N . ALA A 1 229 ? -12.165 4.096 15.356 1.00 95.25 229 ALA A N 1
ATOM 1851 C CA . ALA A 1 229 ? -11.352 4.173 16.573 1.00 95.25 229 ALA A CA 1
ATOM 1852 C C . ALA A 1 229 ? -9.871 4.495 16.304 1.00 95.25 229 ALA A C 1
ATOM 1854 O O . ALA A 1 229 ? -9.153 4.968 17.186 1.00 95.25 229 ALA A O 1
ATOM 1855 N N . GLY A 1 230 ? -9.406 4.209 15.090 1.00 95.12 230 GLY A N 1
ATOM 1856 C CA . GLY A 1 230 ? -8.041 4.457 14.661 1.00 95.12 230 GLY A CA 1
ATOM 1857 C C . GLY A 1 230 ? -7.763 3.886 13.283 1.00 95.12 230 GLY A C 1
ATOM 1858 O O . GLY A 1 230 ? -8.594 3.179 12.706 1.00 95.12 230 GLY A O 1
ATOM 1859 N N . VAL A 1 231 ? -6.583 4.205 12.756 1.00 95.50 231 VAL A N 1
ATOM 1860 C CA . VAL A 1 231 ? -6.169 3.803 11.415 1.00 95.50 231 VAL A CA 1
ATOM 1861 C C . VAL A 1 231 ? -4.760 3.232 11.414 1.00 95.50 231 VAL A C 1
ATOM 1863 O O . VAL A 1 231 ? -3.835 3.792 12.005 1.00 95.50 231 VAL A O 1
ATOM 1866 N N . ALA A 1 232 ? -4.596 2.112 10.721 1.00 94.38 232 ALA A N 1
ATOM 1867 C CA . ALA A 1 232 ? -3.313 1.474 10.503 1.00 94.38 232 ALA A CA 1
ATOM 1868 C C . ALA A 1 232 ? -3.114 1.135 9.024 1.00 94.38 232 ALA A C 1
ATOM 1870 O O . ALA A 1 232 ? -4.081 0.895 8.306 1.00 94.38 232 ALA A O 1
ATOM 1871 N N . CYS A 1 233 ? -1.864 1.095 8.577 1.00 93.00 233 CYS A N 1
ATOM 1872 C CA . CYS A 1 233 ? -1.480 0.635 7.248 1.00 93.00 233 CYS A CA 1
ATOM 1873 C C . CYS A 1 233 ? -0.465 -0.501 7.373 1.00 93.00 233 CYS A C 1
ATOM 1875 O O . CYS A 1 233 ? 0.480 -0.411 8.164 1.00 93.00 233 CYS A O 1
ATOM 1877 N N . LEU A 1 234 ? -0.674 -1.564 6.602 1.00 89.25 234 LEU A N 1
ATOM 1878 C CA . LEU A 1 234 ? 0.291 -2.635 6.430 1.00 89.25 234 LEU A CA 1
ATOM 1879 C C . LEU A 1 234 ? 1.243 -2.287 5.280 1.00 89.25 234 LEU A C 1
ATOM 1881 O O . LEU A 1 234 ? 0.806 -1.935 4.187 1.00 89.25 234 LEU A O 1
ATOM 1885 N N . VAL A 1 235 ? 2.543 -2.398 5.533 1.00 83.56 235 VAL A N 1
ATOM 1886 C CA . VAL A 1 235 ? 3.615 -2.087 4.583 1.00 83.56 235 VAL A CA 1
ATOM 1887 C C . VAL A 1 235 ? 4.617 -3.257 4.571 1.00 83.56 235 VAL A C 1
ATOM 1889 O O . VAL A 1 235 ? 4.868 -3.846 5.623 1.00 83.56 235 VAL A O 1
ATOM 1892 N N . PRO A 1 236 ? 5.219 -3.645 3.436 1.00 72.19 236 PRO A N 1
ATOM 1893 C CA . PRO A 1 236 ? 6.237 -4.701 3.426 1.00 72.19 236 PRO A CA 1
ATOM 1894 C C . PRO A 1 236 ? 7.454 -4.355 4.313 1.00 72.19 236 PRO A C 1
ATOM 1896 O O . PRO A 1 236 ? 7.876 -3.199 4.379 1.00 72.19 236 PRO A O 1
ATOM 1899 N N . LEU A 1 237 ? 8.070 -5.338 4.990 1.00 50.47 237 LEU A N 1
ATOM 1900 C CA . LEU A 1 237 ? 9.201 -5.096 5.911 1.00 50.47 237 LEU A CA 1
ATOM 1901 C C . LEU A 1 237 ? 10.428 -4.496 5.213 1.00 50.47 237 LEU A C 1
ATOM 1903 O O . LEU A 1 237 ? 11.156 -3.729 5.826 1.00 50.47 237 LEU A O 1
ATOM 1907 N N . PHE A 1 238 ? 10.631 -4.794 3.930 1.00 53.97 238 PHE A N 1
ATOM 1908 C CA . PHE A 1 238 ? 11.763 -4.282 3.146 1.00 53.97 238 PHE A CA 1
ATOM 1909 C C . PHE A 1 238 ? 11.505 -2.913 2.497 1.00 53.97 238 PHE A C 1
ATOM 1911 O O . PHE A 1 238 ? 12.336 -2.434 1.726 1.00 53.97 238 PHE A O 1
ATOM 1918 N N . ALA A 1 239 ? 10.370 -2.292 2.816 1.00 67.12 239 ALA A N 1
ATOM 1919 C CA . ALA A 1 239 ? 9.940 -0.991 2.326 1.00 67.12 239 ALA A CA 1
ATOM 1920 C C . ALA A 1 239 ? 10.281 0.111 3.355 1.00 67.12 239 ALA A C 1
ATOM 1922 O O . ALA A 1 239 ? 9.421 0.843 3.849 1.00 67.12 239 ALA A O 1
ATOM 1923 N N . ASP A 1 240 ? 11.561 0.182 3.752 1.00 72.31 240 ASP A N 1
ATOM 1924 C CA . ASP A 1 240 ? 12.069 1.116 4.774 1.00 72.31 240 ASP A CA 1
ATOM 1925 C C . ASP A 1 240 ? 11.784 2.585 4.417 1.00 72.31 240 ASP A C 1
ATOM 1927 O O . ASP A 1 240 ? 11.662 3.449 5.288 1.00 72.31 240 ASP A O 1
ATOM 1931 N N . ILE A 1 241 ? 11.723 2.883 3.119 1.00 81.25 241 ILE A N 1
ATOM 1932 C CA . ILE A 1 241 ? 11.437 4.218 2.606 1.00 81.25 241 ILE A CA 1
ATOM 1933 C C . ILE A 1 241 ? 9.954 4.527 2.763 1.00 81.25 241 ILE A C 1
ATOM 1935 O O . ILE A 1 241 ? 9.611 5.568 3.310 1.00 81.25 241 ILE A O 1
ATOM 1939 N N . GLU A 1 242 ? 9.090 3.617 2.343 1.00 80.00 242 GLU A N 1
ATOM 1940 C CA . GLU A 1 242 ? 7.639 3.735 2.379 1.00 80.00 242 GLU A CA 1
ATOM 1941 C C . GLU A 1 242 ? 7.153 3.872 3.826 1.00 80.00 242 GLU A C 1
ATOM 1943 O O . GLU A 1 242 ? 6.374 4.775 4.138 1.00 80.00 242 GLU A O 1
ATOM 1948 N N . GLN A 1 243 ? 7.710 3.072 4.744 1.00 81.62 243 GLN A N 1
ATOM 1949 C CA . GLN A 1 243 ? 7.472 3.223 6.183 1.00 81.62 243 GLN A CA 1
ATOM 1950 C C . GLN A 1 243 ? 7.845 4.629 6.668 1.00 81.62 243 GLN A C 1
ATOM 1952 O O . GLN A 1 243 ? 7.050 5.269 7.353 1.00 81.62 243 GLN A O 1
ATOM 1957 N N . LYS A 1 244 ? 9.009 5.161 6.266 1.00 85.31 244 LYS A N 1
ATOM 1958 C CA . LYS A 1 244 ? 9.418 6.526 6.632 1.00 85.31 244 LYS A CA 1
ATOM 1959 C C . LYS A 1 244 ? 8.511 7.600 6.055 1.00 85.31 244 LYS A C 1
ATOM 1961 O O . LYS A 1 244 ? 8.204 8.560 6.758 1.00 85.31 244 LYS A O 1
ATOM 1966 N N . VAL A 1 245 ? 8.071 7.455 4.806 1.00 87.62 245 VAL A N 1
ATOM 1967 C CA . VAL A 1 245 ? 7.113 8.383 4.193 1.00 87.62 245 VAL A CA 1
ATOM 1968 C C . VAL A 1 245 ? 5.844 8.429 5.028 1.00 87.62 245 VAL A C 1
ATOM 1970 O O . VAL A 1 245 ? 5.426 9.502 5.469 1.00 87.62 245 VAL A O 1
ATOM 1973 N N . MET A 1 246 ? 5.261 7.260 5.280 1.00 87.44 246 MET A N 1
ATOM 1974 C CA . MET A 1 246 ? 4.002 7.134 5.999 1.00 87.44 246 MET A CA 1
ATOM 1975 C C . MET A 1 246 ? 4.135 7.550 7.473 1.00 87.44 246 MET A C 1
ATOM 1977 O O . MET A 1 246 ? 3.181 8.084 8.037 1.00 87.44 246 MET A O 1
ATOM 1981 N N . ASP A 1 247 ? 5.316 7.401 8.090 1.00 85.19 247 ASP A N 1
ATOM 1982 C CA . ASP A 1 247 ? 5.580 7.788 9.486 1.00 85.19 247 ASP A CA 1
ATOM 1983 C C . ASP A 1 247 ? 5.374 9.292 9.735 1.00 85.19 247 ASP A C 1
ATOM 1985 O O . ASP A 1 247 ? 5.113 9.708 10.868 1.00 85.19 247 ASP A O 1
ATOM 1989 N N . ASN A 1 248 ? 5.419 10.112 8.677 1.00 85.44 248 ASN A N 1
ATOM 1990 C CA . ASN A 1 248 ? 5.120 11.543 8.752 1.00 85.44 248 ASN A CA 1
ATOM 1991 C C . ASN A 1 248 ? 3.650 11.826 9.105 1.00 85.44 248 ASN A C 1
ATOM 1993 O O . ASN A 1 248 ? 3.340 12.932 9.553 1.00 85.44 248 ASN A O 1
ATOM 1997 N N . GLN A 1 249 ? 2.752 10.850 8.941 1.00 89.94 249 GLN A N 1
ATOM 1998 C CA . GLN A 1 249 ? 1.369 10.948 9.395 1.00 89.94 249 GLN A CA 1
ATOM 1999 C C . GLN A 1 249 ? 1.285 10.465 10.842 1.00 89.94 249 GLN A C 1
ATOM 2001 O O . GLN A 1 249 ? 1.379 9.268 11.118 1.00 89.94 249 GLN A O 1
ATOM 2006 N N . LYS A 1 250 ? 1.143 11.389 11.798 1.00 87.62 250 LYS A N 1
ATOM 2007 C CA . LYS A 1 250 ? 1.221 11.068 13.235 1.00 87.62 250 LYS A CA 1
ATOM 2008 C C . LYS A 1 250 ? 0.126 10.100 13.668 1.00 87.62 250 LYS A C 1
ATOM 2010 O O . LYS A 1 250 ? 0.407 9.217 14.468 1.00 87.62 250 LYS A O 1
ATOM 2015 N N . GLU A 1 251 ? -1.055 10.241 13.084 1.00 91.56 251 GLU A N 1
ATOM 2016 C CA . GLU A 1 251 ? -2.281 9.490 13.345 1.00 91.56 251 GLU A CA 1
ATOM 2017 C C . GLU A 1 251 ? -2.365 8.169 12.565 1.00 91.56 251 GLU A C 1
ATOM 2019 O O . GLU A 1 251 ? -3.353 7.454 12.675 1.00 91.56 251 GLU A O 1
ATOM 2024 N N . LEU A 1 252 ? -1.360 7.833 11.755 1.00 92.06 252 LEU A N 1
ATOM 2025 C CA . LEU A 1 252 ? -1.314 6.558 11.048 1.00 92.06 252 LEU A CA 1
ATOM 2026 C C . LEU A 1 252 ? -0.400 5.590 11.792 1.00 92.06 252 LEU A C 1
ATOM 2028 O O . LEU A 1 252 ? 0.803 5.838 11.902 1.00 92.06 252 LEU A O 1
ATOM 2032 N N . ALA A 1 253 ? -0.949 4.485 12.295 1.00 92.50 253 ALA A N 1
ATOM 2033 C CA . ALA A 1 253 ? -0.133 3.362 12.741 1.00 92.50 253 ALA A CA 1
ATOM 2034 C C . ALA A 1 253 ? 0.433 2.611 11.525 1.00 92.50 253 ALA A C 1
ATOM 2036 O O . ALA A 1 253 ? -0.252 2.441 10.519 1.00 92.50 253 ALA A O 1
ATOM 2037 N N . ILE A 1 254 ? 1.679 2.149 11.616 1.00 88.31 254 ILE A N 1
ATOM 2038 C CA . ILE A 1 254 ? 2.344 1.415 10.533 1.00 88.31 254 ILE A CA 1
ATOM 2039 C C . ILE A 1 254 ? 2.767 0.056 11.054 1.00 88.31 254 ILE A C 1
ATOM 2041 O O . ILE A 1 254 ? 3.380 -0.048 12.120 1.00 88.31 254 ILE A O 1
ATOM 2045 N N . MET A 1 255 ? 2.414 -0.968 10.290 1.00 86.56 255 MET A N 1
ATOM 2046 C CA . MET A 1 255 ? 2.714 -2.362 10.569 1.00 86.56 255 MET A CA 1
ATOM 2047 C C . MET A 1 255 ? 3.542 -2.924 9.431 1.00 86.56 255 MET A C 1
ATOM 2049 O O . MET A 1 255 ? 3.188 -2.738 8.269 1.00 86.56 255 MET A O 1
ATOM 2053 N N . SER A 1 256 ? 4.594 -3.660 9.768 1.00 80.00 256 SER A N 1
ATOM 2054 C CA . SER A 1 256 ? 5.473 -4.269 8.778 1.00 80.00 256 SER A CA 1
ATOM 2055 C C . SER A 1 256 ? 5.361 -5.789 8.788 1.00 80.00 256 SER A C 1
ATOM 2057 O O . SER A 1 256 ? 5.411 -6.396 9.863 1.00 80.00 256 SER A O 1
ATOM 2059 N N . TYR A 1 257 ? 5.237 -6.427 7.621 1.00 73.88 257 TYR A N 1
ATOM 2060 C CA . TYR A 1 257 ? 5.183 -7.894 7.481 1.00 73.88 257 TYR A CA 1
ATOM 2061 C C . TYR A 1 257 ? 6.387 -8.451 6.711 1.00 73.88 257 TYR A C 1
ATOM 2063 O O . TYR A 1 257 ? 6.934 -7.772 5.844 1.00 73.88 257 TYR A O 1
ATOM 2071 N N . LYS A 1 258 ? 6.833 -9.652 7.107 1.00 61.12 258 LYS A N 1
ATOM 2072 C CA . LYS A 1 258 ? 7.993 -10.350 6.527 1.00 61.12 258 LYS A CA 1
ATOM 2073 C C . LYS A 1 258 ? 7.608 -11.092 5.267 1.00 61.12 258 LYS A C 1
ATOM 2075 O O . LYS A 1 258 ? 6.491 -11.644 5.286 1.00 61.12 258 LYS A O 1
#

Organism: NCBI:txid1619100

Radius of gyration: 18.79 Å; chains: 1; bounding box: 39×42×52 Å

Sequenc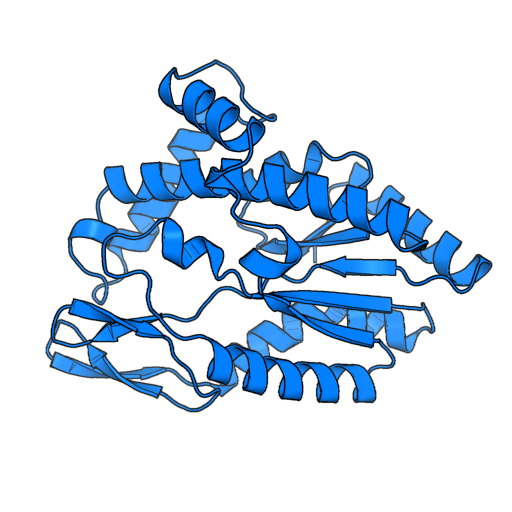e (258 aa):
MEFTPSKKALFESYIYHSLLTDKPVRIYIPICLRHYYDSTGERRIIADLKDFHYRNLNGGSVVKKAGKFLFELEEEFAIAKALGQIGVPIEVVAPIMDHELLTLPGDSSVDISEFSHNIGEYIFQMALNNNFRGNVVSSLEYFGNPQRASDYNTIISMVRNNERSYVGITNQMFEHAVNKQFEKNGEDENRGKYYRTSDYARKYLMESIAADYVHSKIMVKRSIADDVAGVACLVPLFADIEQKVMDNQKELAIMSYK